Protein AF-0000000080778406 (afdb_homodimer)

Nearest PDB structures (foldseek):
  4pv6-assembly8_N  TM=8.138E-01  e=9.698E-09  Thermoplasma volcanium GSS1
  5jph-assembly2_A  TM=8.340E-01  e=1.322E-08  Staphylococcus aureus subsp. aureus COL
  8iym-assembly1_A  TM=7.574E-01  e=1.322E-08  Helicobacter pylori 26695
  7rb3-assembly1_A  TM=7.843E-01  e=8.484E-08  Homo sapiens
  8iyo-assembly3_C  TM=6.988E-01  e=7.044E-08  Helicobacter pylori 26695

Secondary structure (DSSP, 8-state):
--EEEEEE--HHHHHHHHHHHHHT-TTTS--H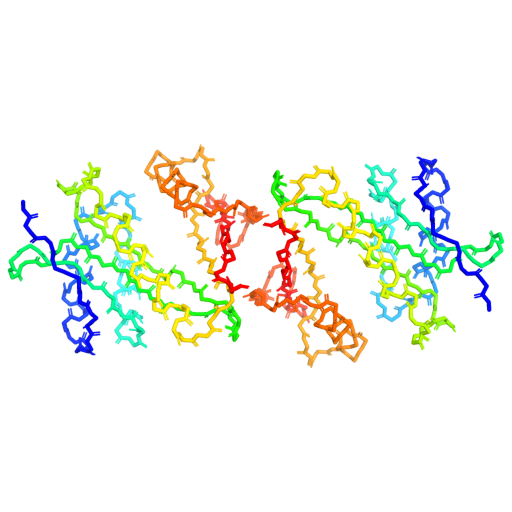HHHHHHHHHHTTS-EEEEEETTEEEEEEEEEEEETTEEEEEEEEE-GGGTTSSHHHHHHHHHHHHHHHTT-SEEEEEEEPTTS-HHHHHHHHHHHHTT-EEEEEEEEEEETTEEEEEEEEE---/--EEEEEE--HHHHHHHHHHHHHT-TTTS--HHHHHHHHHHHTTS-EEEEEETTEEEEEEEEEEEETTEEEEEEEEE-GGGTTSSHHHHHHHHHHHHHHHTT-SEEEEEEEPTTS-HHHHHHHHHHHHTT-EEEEEEEEEEETTEEEEEEEEE---

pLDDT: mean 97.48, std 3.91, range [61.44, 98.94]

Foldseek 3Di:
DDKDKDKDQALVVLLVLLVVFLVLPCVANVDVVVSVVLSNVQSPFTKMFMDDVPHTFKIWTWDADDLAEIETSDIGGRPVCPPVCVLLVRVVVVLVVCVVSPHFKYKYKFFDPPQDPVRVVVVVSVVVSVWDWDDWQCPPPHNSGTITMTMDGSHD/DDKDKDKDQALVVLLVLLVVFLVLPCVANVDPVVSVVLSNVQSPFTKMFMDDVPHTFKIWTWDADDLAEIETSDIGGRPVCPPVCVLLVRVVVVLVVCVVSPHFKYKYKFFDPPQDPVRVVVVVSVVVSVWDWDDWQCPPPHVSGTITMTMDGSHD

Organism: Finegoldia magna (strain ATCC 29328 / DSM 20472 / WAL 2508) (NCBI:txid334413)

Sequence (312 aa):
MEFIIKEIQNKKEKEKISREILNDLPEWFGMPESTEEYIVDSQNKPFIACFLEENPVGFVVLNNTSPDCADIFVMGIKKKFHRQGLGKKLNEAYENLARKLGYTYSQVKTVETGHYQEYDITNSFYQAMGYKKLEVFPDLWDQWNPCQIYIKFLGKMEFIIKEIQNKKEKEKISREILNDLPEWFGMPESTEEYIVDSQNKPFIACFLEENPVGFVVLNNTSPDCADIFVMGIKKKFHRQGLGKKLNEAYENLARKLGYTYSQVKTVETGHYQEYDITNSFYQAMGYKKLEVFPDLWDQWNPCQIYIKFLGK

Structure (mmCIF, N/CA/C/O backbone):
data_AF-0000000080778406-model_v1
#
loop_
_entity.id
_entity.type
_entity.pdbx_description
1 polymer 'Putative acetyltransferase'
#
loop_
_atom_site.group_PDB
_atom_site.id
_atom_site.type_symbol
_atom_site.label_atom_id
_atom_site.label_alt_id
_atom_site.label_comp_id
_atom_site.label_asym_id
_atom_site.label_entity_id
_atom_site.label_seq_id
_atom_site.pdbx_PDB_ins_code
_atom_site.Cartn_x
_atom_site.Cartn_y
_atom_site.Cartn_z
_atom_site.occupancy
_atom_site.B_iso_or_equiv
_atom_site.auth_seq_id
_atom_site.auth_comp_id
_atom_site.auth_asym_id
_atom_site.auth_atom_id
_atom_site.pdbx_PDB_model_num
ATOM 1 N N . MET A 1 1 ? -5.871 37.031 0.365 1 74.44 1 MET A N 1
ATOM 2 C CA . MET A 1 1 ? -4.871 36.656 1.366 1 74.44 1 MET A CA 1
ATOM 3 C C . MET A 1 1 ? -3.758 35.844 0.746 1 74.44 1 MET A C 1
ATOM 5 O O . MET A 1 1 ? -4.02 34.969 -0.083 1 74.44 1 MET A O 1
ATOM 9 N N . GLU A 1 2 ? -2.518 36.375 1.01 1 89 2 GLU A N 1
ATOM 10 C CA . GLU A 1 2 ? -1.439 35.688 0.296 1 89 2 GLU A CA 1
ATOM 11 C C . GLU A 1 2 ? -0.746 34.688 1.188 1 89 2 GLU A C 1
ATOM 13 O O . GLU A 1 2 ? -0.251 35 2.266 1 89 2 GLU A O 1
ATOM 18 N N . PHE A 1 3 ? -0.879 33.406 0.992 1 94.75 3 PHE A N 1
ATOM 19 C CA . PHE A 1 3 ? -0.201 32.312 1.705 1 94.75 3 PHE A CA 1
ATOM 20 C C . PHE A 1 3 ? 1.153 32.031 1.073 1 94.75 3 PHE A C 1
ATOM 22 O O . PHE A 1 3 ? 1.289 32.031 -0.152 1 94.75 3 PHE A O 1
ATOM 29 N N . ILE A 1 4 ? 2.158 31.875 1.932 1 96.5 4 ILE A N 1
ATOM 30 C CA . ILE A 1 4 ? 3.5 31.562 1.457 1 96.5 4 ILE A CA 1
ATOM 31 C C . ILE A 1 4 ? 3.881 30.141 1.887 1 96.5 4 ILE A C 1
ATOM 33 O O . ILE A 1 4 ? 3.756 29.797 3.061 1 96.5 4 ILE A O 1
ATOM 37 N N . ILE A 1 5 ? 4.355 29.328 0.989 1 97.81 5 ILE A N 1
ATOM 38 C CA . ILE A 1 5 ? 4.789 27.953 1.259 1 97.81 5 ILE A CA 1
ATOM 39 C C . ILE A 1 5 ? 6.312 27.891 1.259 1 97.81 5 ILE A C 1
ATOM 41 O O . ILE A 1 5 ? 6.961 28.359 0.32 1 97.81 5 ILE A O 1
ATOM 45 N N . LYS A 1 6 ? 6.852 27.344 2.336 1 97.31 6 LYS A N 1
ATOM 46 C CA . LYS A 1 6 ? 8.297 27.297 2.5 1 97.31 6 LYS A CA 1
ATOM 47 C C . LYS A 1 6 ? 8.734 25.953 3.088 1 97.31 6 LYS A C 1
ATOM 49 O O . LYS A 1 6 ? 8.055 25.406 3.953 1 97.31 6 LYS A O 1
ATOM 54 N N . GLU A 1 7 ? 9.898 25.484 2.611 1 98.62 7 GLU A N 1
ATOM 55 C CA . GLU A 1 7 ? 10.547 24.391 3.328 1 98.62 7 GLU A CA 1
ATOM 56 C C . GLU A 1 7 ? 11.297 24.906 4.559 1 98.62 7 GLU A C 1
ATOM 58 O O . GLU A 1 7 ? 12 25.906 4.488 1 98.62 7 GLU A O 1
ATOM 63 N N . ILE A 1 8 ? 11.133 24.281 5.648 1 98.88 8 ILE A N 1
ATOM 64 C CA . ILE A 1 8 ? 11.758 24.672 6.91 1 98.88 8 ILE A CA 1
ATOM 65 C C . ILE A 1 8 ? 12.93 23.75 7.207 1 98.88 8 ILE A C 1
ATOM 67 O O . ILE A 1 8 ? 12.797 22.516 7.156 1 98.88 8 ILE A O 1
ATOM 71 N N . GLN A 1 9 ? 14.07 24.344 7.555 1 98.62 9 GLN A N 1
ATOM 72 C CA . GLN A 1 9 ? 15.266 23.547 7.801 1 98.62 9 GLN A CA 1
ATOM 73 C C . GLN A 1 9 ? 15.586 23.484 9.289 1 98.62 9 GLN A C 1
ATOM 75 O O . GLN A 1 9 ? 16.047 22.453 9.789 1 98.62 9 GLN A O 1
ATOM 80 N N . ASN A 1 10 ? 15.258 24.562 10.008 1 98.62 10 ASN A N 1
ATOM 81 C CA . ASN A 1 10 ? 15.625 24.688 11.422 1 98.62 10 ASN A CA 1
ATOM 82 C C . ASN A 1 10 ? 14.758 23.797 12.305 1 98.62 10 ASN A C 1
ATOM 84 O O . ASN A 1 10 ? 13.539 23.938 12.32 1 98.62 10 ASN A O 1
ATOM 88 N N . LYS A 1 11 ? 15.398 22.906 13.102 1 98.75 11 LYS A N 1
ATOM 89 C CA . LYS A 1 11 ? 14.695 21.922 13.906 1 98.75 11 LYS A CA 1
ATOM 90 C C . LYS A 1 11 ? 13.797 22.578 14.945 1 98.75 11 LYS A C 1
ATOM 92 O O . LYS A 1 11 ? 12.68 22.125 15.188 1 98.75 11 LYS A O 1
ATOM 97 N N . LYS A 1 12 ? 14.281 23.578 15.547 1 98.75 12 LYS A N 1
ATOM 98 C CA . LYS A 1 12 ? 13.484 24.281 16.562 1 98.75 12 LYS A CA 1
ATOM 99 C C . LYS A 1 12 ? 12.266 24.938 15.938 1 98.75 12 LYS A C 1
ATOM 101 O O . LYS A 1 12 ? 11.195 24.984 16.547 1 98.75 12 LYS A O 1
ATOM 106 N N . GLU A 1 13 ? 12.43 25.484 14.766 1 98.81 13 GLU A N 1
ATOM 107 C CA . GLU A 1 13 ? 11.305 26.078 14.055 1 98.81 13 GLU A CA 1
ATOM 108 C C . GLU A 1 13 ? 10.266 25.016 13.68 1 98.81 13 GLU A C 1
ATOM 110 O O . GLU A 1 13 ? 9.062 25.25 13.82 1 98.81 13 GLU A O 1
ATOM 115 N N . LYS A 1 14 ? 10.719 23.844 13.203 1 98.94 14 LYS A N 1
ATOM 116 C CA . LYS A 1 14 ? 9.82 22.719 12.914 1 98.94 14 LYS A CA 1
ATOM 117 C C . LYS A 1 14 ? 9 22.344 14.148 1 98.94 14 LYS A C 1
ATOM 119 O O . LYS A 1 14 ? 7.789 22.141 14.055 1 98.94 14 LYS A O 1
ATOM 124 N N . GLU A 1 15 ? 9.727 22.281 15.266 1 98.94 15 GLU A N 1
ATOM 125 C CA . GLU A 1 15 ? 9.07 21.938 16.531 1 98.94 15 GLU A CA 1
ATOM 126 C C . GLU A 1 15 ? 7.988 22.953 16.891 1 98.94 15 GLU A C 1
ATOM 128 O O . GLU A 1 15 ? 6.863 22.578 17.219 1 98.94 15 GLU A O 1
ATOM 133 N N . LYS A 1 16 ? 8.328 24.188 16.828 1 98.81 16 LYS A N 1
ATOM 134 C CA . LYS A 1 16 ? 7.395 25.266 17.188 1 98.81 16 LYS A CA 1
ATOM 135 C C . LYS A 1 16 ? 6.168 25.25 16.281 1 98.81 16 LYS A C 1
ATOM 137 O O . LYS A 1 16 ? 5.035 25.344 16.766 1 98.81 16 LYS A O 1
ATOM 142 N N . ILE A 1 17 ? 6.352 25.109 14.992 1 98.88 17 ILE A N 1
ATOM 143 C CA . ILE A 1 17 ? 5.27 25.141 14.016 1 98.88 17 ILE A CA 1
ATOM 144 C C . ILE A 1 17 ? 4.348 23.953 14.227 1 98.88 17 ILE A C 1
ATOM 146 O O . ILE A 1 17 ? 3.129 24.109 14.336 1 98.88 17 ILE A O 1
ATOM 150 N N . SER A 1 18 ? 4.91 22.766 14.32 1 98.94 18 SER A N 1
ATOM 151 C CA . SER A 1 18 ? 4.098 21.562 14.477 1 98.94 18 SER A CA 1
ATOM 152 C C . SER A 1 18 ? 3.332 21.578 15.789 1 98.94 18 SER A C 1
ATOM 154 O O . SER A 1 18 ? 2.148 21.234 15.836 1 98.94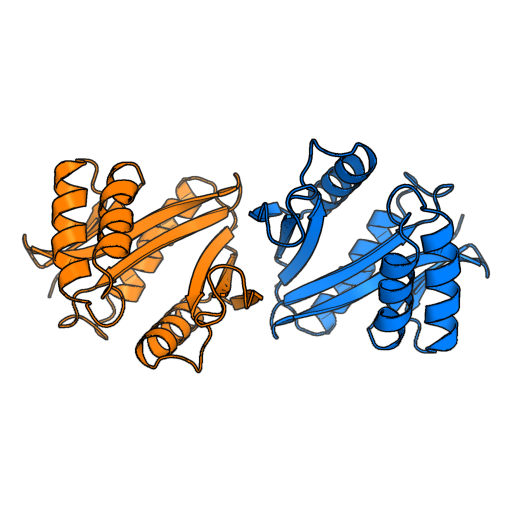 18 SER A O 1
ATOM 156 N N . ARG A 1 19 ? 4.012 22.047 16.906 1 98.81 19 ARG A N 1
ATOM 157 C CA . ARG A 1 19 ? 3.346 22.125 18.203 1 98.81 19 ARG A CA 1
ATOM 158 C C . ARG A 1 19 ? 2.16 23.078 18.156 1 98.81 19 ARG A C 1
ATOM 160 O O . ARG A 1 19 ? 1.065 22.75 18.609 1 98.81 19 ARG A O 1
ATOM 167 N N . GLU A 1 20 ? 2.393 24.203 17.594 1 98.75 20 GLU A N 1
ATOM 168 C CA . GLU A 1 20 ? 1.349 25.219 17.516 1 98.75 20 GLU A CA 1
ATOM 169 C C . GLU A 1 20 ? 0.149 24.719 16.719 1 98.75 20 GLU A C 1
ATOM 171 O O . GLU A 1 20 ? -0.996 24.859 17.141 1 98.75 20 GLU A O 1
ATOM 176 N N . ILE A 1 21 ? 0.353 24.094 15.594 1 98.81 21 ILE A N 1
ATOM 177 C CA . ILE A 1 21 ? -0.71 23.719 14.664 1 98.81 21 ILE A CA 1
ATOM 178 C C . ILE A 1 21 ? -1.415 22.453 15.164 1 98.81 21 ILE A C 1
ATOM 180 O O . ILE A 1 21 ? -2.646 22.391 15.164 1 98.81 21 ILE A O 1
ATOM 184 N N . LEU A 1 22 ? -0.646 21.422 15.641 1 98.75 22 LEU A N 1
ATOM 185 C CA . LEU A 1 22 ? -1.274 20.188 16.094 1 98.75 22 LEU A CA 1
ATOM 186 C C . LEU A 1 22 ? -2.098 20.422 17.344 1 98.75 22 LEU A C 1
ATOM 188 O O . LEU A 1 22 ? -3.133 19.781 17.547 1 98.75 22 LEU A O 1
ATOM 192 N N . ASN A 1 23 ? -1.704 21.422 18.188 1 97.94 23 ASN A N 1
ATOM 193 C CA . ASN A 1 23 ? -2.48 21.75 19.375 1 97.94 23 ASN A CA 1
ATOM 194 C C . ASN A 1 23 ? -3.797 22.438 19.016 1 97.94 23 ASN A C 1
ATOM 196 O O . ASN A 1 23 ? -4.727 22.469 19.828 1 97.94 23 ASN A O 1
ATOM 200 N N . ASP A 1 24 ? -3.891 22.969 17.844 1 98.25 24 ASP A N 1
ATOM 201 C CA . ASP A 1 24 ? -5.109 23.594 17.344 1 98.25 24 ASP A CA 1
ATOM 202 C C . ASP A 1 24 ? -6.07 22.562 16.766 1 98.25 24 ASP A C 1
ATOM 204 O O . ASP A 1 24 ? -7.191 22.891 16.375 1 98.25 24 ASP A O 1
ATOM 208 N N . LEU A 1 25 ? -5.68 21.281 16.75 1 98.31 25 LEU A N 1
ATOM 209 C CA . LEU A 1 25 ? -6.445 20.203 16.125 1 98.31 25 LEU A CA 1
ATOM 210 C C . LEU A 1 25 ? -6.676 19.062 17.109 1 98.31 25 LEU A C 1
ATOM 212 O O . LEU A 1 25 ? -6.391 17.906 16.797 1 98.31 25 LEU A O 1
ATOM 216 N N . PRO A 1 26 ? -7.328 19.344 18.25 1 97.44 26 PRO A N 1
ATOM 217 C CA . PRO A 1 26 ? -7.473 18.312 19.266 1 97.44 26 PRO A CA 1
ATOM 218 C C . PRO A 1 26 ? -8.367 17.156 18.828 1 97.44 26 PRO A C 1
ATOM 220 O O . PRO A 1 26 ? -8.242 16.031 19.328 1 97.44 26 PRO A O 1
ATOM 223 N N . GLU A 1 27 ? -9.227 17.328 17.859 1 96.81 27 GLU A N 1
ATOM 224 C CA . GLU A 1 27 ? -10.109 16.266 17.359 1 96.81 27 GLU A CA 1
ATOM 225 C C . GLU A 1 27 ? -9.312 15.188 16.625 1 96.81 27 GLU A C 1
ATOM 227 O O . GLU A 1 27 ? -9.734 14.031 16.578 1 96.81 27 GLU A O 1
ATOM 232 N N . TRP A 1 28 ? -8.148 15.508 16.062 1 96.88 28 TRP A N 1
ATOM 233 C CA . TRP A 1 28 ? -7.27 14.586 15.352 1 96.88 28 TRP A CA 1
ATOM 234 C C . TRP A 1 28 ? -6.098 14.164 16.234 1 96.88 28 TRP A C 1
ATOM 236 O O . TRP A 1 28 ? -5.695 13 16.219 1 96.88 28 TRP A O 1
ATOM 246 N N . PHE A 1 29 ? -5.691 15.188 16.922 1 96.12 29 PHE A N 1
ATOM 247 C CA . PHE A 1 29 ? -4.477 15.023 17.703 1 96.12 29 PHE A CA 1
ATOM 248 C C . PHE A 1 29 ? -4.746 15.297 19.188 1 96.12 29 PHE A C 1
ATOM 250 O O . PHE A 1 29 ? -4.102 16.141 19.797 1 96.12 29 PHE A O 1
ATOM 257 N N . GLY A 1 30 ? -5.582 14.5 19.781 1 93.31 30 GLY A N 1
ATOM 258 C CA . GLY A 1 30 ? -6.055 14.742 21.141 1 93.31 30 GLY A CA 1
ATOM 259 C C . GLY A 1 30 ? -5.262 13.977 22.188 1 93.31 30 GLY A C 1
ATOM 260 O O . GLY A 1 30 ? -5.477 14.164 23.391 1 93.31 30 GLY A O 1
ATOM 261 N N . MET A 1 31 ? -4.379 13.086 21.766 1 94.19 31 MET A N 1
ATOM 262 C CA . MET A 1 31 ? -3.551 12.32 22.703 1 94.19 31 MET A CA 1
ATOM 263 C C . MET A 1 31 ? -2.164 12.945 22.828 1 94.19 31 MET A C 1
ATOM 265 O O . MET A 1 31 ? -1.341 12.836 21.922 1 94.19 31 MET A O 1
ATOM 269 N N . PRO A 1 32 ? -1.878 13.469 23.938 1 96 32 PRO A N 1
ATOM 270 C CA . PRO A 1 32 ? -0.659 14.258 24.109 1 96 32 PRO A CA 1
ATOM 271 C C . PRO A 1 32 ? 0.608 13.477 23.781 1 96 32 PRO A C 1
ATOM 273 O O . PRO A 1 32 ? 1.5 13.992 23.094 1 96 32 PRO A O 1
ATOM 276 N N . GLU A 1 33 ? 0.706 12.25 24.234 1 96.81 33 GLU A N 1
ATOM 277 C CA . GLU A 1 33 ? 1.907 11.461 23.984 1 96.81 33 GLU A CA 1
ATOM 278 C C . GLU A 1 33 ? 2.102 11.203 22.484 1 96.81 33 GLU A C 1
ATOM 280 O O . GLU A 1 33 ? 3.215 11.32 21.969 1 96.81 33 GLU A O 1
ATOM 285 N N . SER A 1 34 ? 1.064 10.844 21.781 1 96.12 34 SER A N 1
ATOM 286 C CA . SER A 1 34 ? 1.123 10.609 20.344 1 96.12 34 SER A CA 1
ATOM 287 C C . SER A 1 34 ? 1.456 11.898 19.578 1 96.12 34 SER A C 1
ATOM 289 O O . SER A 1 34 ? 2.262 11.883 18.656 1 96.12 34 SER A O 1
ATOM 291 N N . THR A 1 35 ? 0.83 12.992 20.047 1 98.19 35 THR A N 1
ATOM 292 C CA . THR A 1 35 ? 1.088 14.289 19.422 1 98.19 35 THR A CA 1
ATOM 293 C C . THR A 1 35 ? 2.559 14.672 19.562 1 98.19 35 THR A C 1
ATOM 295 O O . THR A 1 35 ? 3.182 15.125 18.594 1 98.19 35 THR A O 1
ATOM 298 N N . GLU A 1 36 ? 3.08 14.438 20.75 1 98.62 36 GLU A N 1
ATOM 299 C CA . GLU A 1 36 ? 4.48 14.766 21.016 1 98.62 36 GLU A CA 1
ATOM 300 C C . GLU A 1 36 ? 5.41 13.945 20.125 1 98.62 36 GLU A C 1
ATOM 302 O O . GLU A 1 36 ? 6.445 14.438 19.672 1 98.62 36 GLU A O 1
ATOM 307 N N . GLU A 1 37 ? 5.062 12.734 19.844 1 98.31 37 GLU A N 1
ATOM 308 C CA . GLU A 1 37 ? 5.859 11.883 18.969 1 98.31 37 GLU A CA 1
ATOM 309 C C . GLU A 1 37 ? 5.926 12.469 17.562 1 98.31 37 GLU A C 1
ATOM 311 O O . GLU A 1 37 ? 6.992 12.5 16.938 1 98.31 37 GLU A O 1
ATOM 316 N N . TYR A 1 38 ? 4.789 12.938 17.047 1 98.75 38 TYR A N 1
ATOM 317 C CA . TYR A 1 38 ? 4.77 13.586 15.734 1 98.75 38 TYR A CA 1
ATOM 318 C C . TYR A 1 38 ? 5.676 14.812 15.719 1 98.75 38 TYR A C 1
ATOM 320 O O . TYR A 1 38 ? 6.41 15.039 14.758 1 98.75 38 TYR A O 1
ATOM 328 N N . ILE A 1 39 ? 5.578 15.57 16.75 1 98.88 39 ILE A N 1
ATOM 329 C CA . ILE A 1 39 ? 6.32 16.828 16.844 1 98.88 39 ILE A CA 1
ATOM 330 C C . ILE A 1 39 ? 7.82 16.531 16.859 1 98.88 39 ILE A C 1
ATOM 332 O O . ILE A 1 39 ? 8.586 17.125 16.094 1 98.88 39 ILE A O 1
ATOM 336 N N . VAL A 1 40 ? 8.242 15.617 17.672 1 98.75 40 VAL A N 1
ATOM 337 C CA . VAL A 1 40 ? 9.656 15.305 17.844 1 98.75 40 VAL A CA 1
ATOM 338 C C . VAL A 1 40 ? 10.203 14.648 16.578 1 98.75 40 VAL A C 1
ATOM 340 O O . VAL A 1 40 ? 11.242 15.062 16.062 1 98.75 40 VAL A O 1
ATOM 343 N N . ASP A 1 41 ? 9.531 13.695 16.016 1 98.75 41 ASP A N 1
ATOM 344 C CA . ASP A 1 41 ? 10.008 12.945 14.867 1 98.75 41 ASP A CA 1
ATOM 345 C C . ASP A 1 41 ? 10.047 13.82 13.617 1 98.75 41 ASP A C 1
ATOM 347 O O . ASP A 1 41 ? 10.867 13.594 12.727 1 98.75 41 ASP A O 1
ATOM 351 N N . SER A 1 42 ? 9.203 14.836 13.547 1 98.81 42 SER A N 1
ATOM 352 C CA . SER A 1 42 ? 9.133 15.727 12.391 1 98.81 42 SER A CA 1
ATOM 353 C C . SER A 1 42 ? 10.406 16.562 12.266 1 98.81 42 SER A C 1
ATOM 355 O O . SER A 1 42 ? 10.719 17.062 11.18 1 98.81 42 SER A O 1
ATOM 357 N N . GLN A 1 43 ? 11.102 16.719 13.352 1 98.81 43 GLN A N 1
ATOM 358 C CA . GLN A 1 43 ? 12.234 17.625 13.398 1 98.81 43 GLN A CA 1
ATOM 359 C C . GLN A 1 43 ? 13.359 17.141 12.484 1 98.81 43 GLN A C 1
ATOM 361 O O . GLN A 1 43 ? 14.18 17.953 12.031 1 98.81 43 GLN A O 1
ATOM 366 N N . ASN A 1 44 ? 13.43 15.867 12.148 1 98.56 44 ASN A N 1
ATOM 367 C CA . ASN A 1 44 ? 14.516 15.297 11.359 1 98.56 44 ASN A CA 1
ATOM 368 C C . ASN A 1 44 ? 14.047 14.891 9.969 1 98.56 44 ASN A C 1
ATOM 370 O O . ASN A 1 44 ? 14.68 14.062 9.312 1 98.56 44 ASN A O 1
ATOM 374 N N . LYS A 1 45 ? 12.969 15.406 9.523 1 98.88 45 LYS A N 1
ATOM 375 C CA . LYS A 1 45 ? 12.375 15.055 8.234 1 98.88 45 LYS A CA 1
ATOM 376 C C . LYS A 1 45 ? 12.164 16.297 7.367 1 98.88 45 LYS A C 1
ATOM 378 O O . LYS A 1 45 ? 12.078 17.406 7.887 1 98.88 45 LYS A O 1
ATOM 383 N N . PRO A 1 46 ? 12.094 16.125 6.004 1 98.94 46 PRO A N 1
ATOM 384 C CA . PRO A 1 46 ? 11.688 17.266 5.176 1 98.94 46 PRO A CA 1
ATOM 385 C C . PRO A 1 46 ? 10.336 17.844 5.598 1 98.94 46 PRO A C 1
ATOM 387 O O . PRO A 1 46 ? 9.383 17.094 5.84 1 98.94 46 PRO A O 1
ATOM 390 N N . PHE A 1 47 ? 10.281 19.156 5.70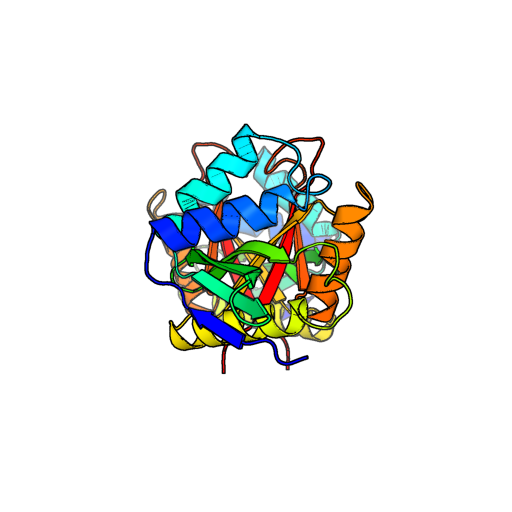3 1 98.94 47 PHE A N 1
ATOM 391 C CA . PHE A 1 47 ? 9.195 19.875 6.367 1 98.94 47 PHE A CA 1
ATOM 392 C C . PHE A 1 47 ? 8.789 21.109 5.562 1 98.94 47 PHE A C 1
ATOM 394 O O . PHE A 1 47 ? 9.609 22 5.32 1 98.94 47 PHE A O 1
ATOM 401 N N . ILE A 1 48 ? 7.516 21.125 5.152 1 98.94 48 ILE A N 1
ATOM 402 C CA . ILE A 1 48 ? 6.969 22.266 4.418 1 98.94 48 ILE A CA 1
ATOM 403 C C . ILE A 1 48 ? 5.902 22.953 5.258 1 98.94 48 ILE A C 1
ATOM 405 O O . ILE A 1 48 ? 5.035 22.297 5.844 1 98.94 48 ILE A O 1
ATOM 409 N N . ALA A 1 49 ? 5.98 24.281 5.332 1 98.88 49 ALA A N 1
ATOM 410 C CA . ALA A 1 49 ? 5 25.047 6.086 1 98.88 49 ALA A CA 1
ATOM 411 C C . ALA A 1 49 ? 4.371 26.141 5.219 1 98.88 49 ALA A C 1
ATOM 413 O O . ALA A 1 49 ? 4.961 26.562 4.223 1 98.88 49 ALA A O 1
ATOM 414 N N . CYS A 1 50 ? 3.189 26.422 5.578 1 98.5 50 CYS A N 1
ATOM 415 C CA . CYS A 1 50 ? 2.459 27.547 4.984 1 98.5 50 CYS A CA 1
ATOM 416 C C . CYS A 1 50 ? 2.287 28.672 5.988 1 98.5 50 CYS A C 1
ATOM 418 O O . CYS A 1 50 ? 1.95 28.438 7.148 1 98.5 50 CYS A O 1
ATOM 420 N N . PHE A 1 51 ? 2.492 29.969 5.477 1 98.19 51 PHE A N 1
ATOM 421 C CA . PHE A 1 51 ? 2.43 31.141 6.352 1 98.19 51 PHE A CA 1
ATOM 422 C C . PHE A 1 51 ? 1.436 32.156 5.82 1 98.19 51 PHE A C 1
ATOM 424 O O . PHE A 1 51 ? 1.316 32.344 4.605 1 98.19 51 PHE A O 1
ATOM 431 N N . LEU A 1 52 ? 0.662 32.719 6.672 1 96.81 52 LEU A N 1
ATOM 432 C CA . LEU A 1 52 ? -0.005 34 6.465 1 96.81 52 LEU A CA 1
ATOM 433 C C . LEU A 1 52 ? 0.756 35.125 7.156 1 96.81 52 LEU A C 1
ATOM 435 O O . LEU A 1 52 ? 0.746 35.219 8.383 1 96.81 52 LEU A O 1
ATOM 439 N N . GLU A 1 53 ? 1.464 35.844 6.324 1 93.94 53 GLU A N 1
ATOM 440 C CA . GLU A 1 53 ? 2.443 36.781 6.863 1 93.94 53 GLU A CA 1
ATOM 441 C C . GLU A 1 53 ? 3.521 36.062 7.66 1 93.94 53 GLU A C 1
ATOM 443 O O . GLU A 1 53 ? 4.168 35.156 7.148 1 93.94 53 GLU A O 1
ATOM 448 N N . GLU A 1 54 ? 3.676 36.281 8.945 1 94.12 54 GLU A N 1
ATOM 449 C CA . GLU A 1 54 ? 4.734 35.656 9.727 1 94.12 54 GLU A CA 1
ATOM 450 C C . GLU A 1 54 ? 4.188 34.5 10.57 1 94.12 54 GLU A C 1
ATOM 452 O O . GLU A 1 54 ? 4.941 33.812 11.273 1 94.12 54 GLU A O 1
ATOM 457 N N . ASN A 1 55 ? 2.902 34.188 10.367 1 97.06 55 ASN A N 1
ATOM 458 C CA . ASN A 1 55 ? 2.26 33.188 11.203 1 97.06 55 ASN A CA 1
ATOM 459 C C . ASN A 1 55 ? 2.088 31.859 10.461 1 97.06 55 ASN A C 1
ATOM 461 O O . ASN A 1 55 ? 1.503 31.828 9.375 1 97.06 55 ASN A O 1
ATOM 465 N N . PRO A 1 56 ? 2.641 30.828 11.039 1 98.5 56 PRO A N 1
ATOM 466 C CA . PRO A 1 56 ? 2.375 29.531 10.406 1 98.5 56 PRO A CA 1
ATOM 467 C C . PRO A 1 56 ? 0.914 29.109 10.531 1 98.5 56 PRO A C 1
ATOM 469 O O . PRO A 1 56 ? 0.313 29.234 11.602 1 98.5 56 PRO A O 1
ATOM 472 N N . VAL A 1 57 ? 0.317 28.562 9.422 1 98.5 57 VAL A N 1
ATOM 473 C CA . VAL A 1 57 ? -1.103 28.234 9.445 1 98.5 57 VAL A CA 1
ATOM 474 C C . VAL A 1 57 ? -1.296 26.766 9.047 1 98.5 57 VAL A C 1
ATOM 476 O O . VAL A 1 57 ? -2.377 26.203 9.234 1 98.5 57 VAL A O 1
ATOM 479 N N . GLY A 1 58 ? -0.284 26.078 8.508 1 98.81 58 GLY A N 1
ATOM 480 C CA . GLY A 1 58 ? -0.31 24.688 8.109 1 98.81 58 GLY A CA 1
ATOM 481 C C . GLY A 1 58 ? 1.069 24.109 7.832 1 98.81 58 GLY A C 1
ATOM 482 O O . GLY A 1 58 ? 2.039 24.859 7.699 1 98.81 58 GLY A O 1
ATOM 483 N N . PHE A 1 59 ? 1.17 22.797 7.832 1 98.94 59 PHE A N 1
ATOM 484 C CA . PHE A 1 59 ? 2.436 22.156 7.5 1 98.94 59 PHE A CA 1
ATOM 485 C C . PHE A 1 59 ? 2.207 20.719 7.047 1 98.94 59 PHE A C 1
ATOM 487 O O . PHE A 1 59 ? 1.12 20.156 7.234 1 98.94 59 PHE A O 1
ATOM 494 N N . VAL A 1 60 ? 3.129 20.156 6.387 1 98.94 60 VAL A N 1
ATOM 495 C CA . VAL A 1 60 ? 3.172 18.75 6.02 1 98.94 60 VAL A CA 1
ATOM 496 C C . VAL A 1 60 ? 4.605 18.234 6.105 1 98.94 60 VAL A C 1
ATOM 498 O O . VAL A 1 60 ? 5.551 18.953 5.77 1 98.94 60 VAL A O 1
ATOM 501 N N . VAL A 1 61 ? 4.73 17.031 6.57 1 98.94 61 VAL A N 1
ATOM 502 C CA . VAL A 1 61 ? 6.039 16.422 6.77 1 98.94 61 VAL A CA 1
ATOM 503 C C . VAL A 1 61 ? 6.176 15.188 5.887 1 98.94 61 VAL A C 1
ATOM 505 O O . VAL A 1 61 ? 5.285 14.336 5.859 1 98.94 61 VAL A O 1
ATOM 508 N N . LEU A 1 62 ? 7.258 15.125 5.121 1 98.94 62 LEU A N 1
ATOM 509 C CA . LEU A 1 62 ? 7.543 14.008 4.227 1 98.94 62 LEU A CA 1
ATOM 510 C C . LEU A 1 62 ? 8.398 12.961 4.926 1 98.94 62 LEU A C 1
ATOM 512 O O . LEU A 1 62 ? 9.438 13.289 5.512 1 98.94 62 LEU A O 1
ATOM 516 N N . ASN A 1 63 ? 7.961 11.781 5.012 1 98.88 63 ASN A N 1
ATOM 517 C CA . ASN A 1 63 ? 8.719 10.578 5.367 1 98.88 63 ASN A CA 1
ATOM 518 C C . ASN A 1 63 ? 8.891 9.648 4.172 1 98.88 63 ASN A C 1
ATOM 520 O O . ASN A 1 63 ? 8.695 10.062 3.025 1 98.88 63 ASN A O 1
ATOM 524 N N . ASN A 1 64 ? 9.461 8.555 4.281 1 98.75 64 ASN A N 1
ATOM 525 C CA . ASN A 1 64 ? 9.469 7.512 3.262 1 98.75 64 ASN A CA 1
ATOM 526 C C . ASN A 1 64 ? 9.375 6.121 3.885 1 98.75 64 ASN A C 1
ATOM 528 O O . ASN A 1 64 ? 9.867 5.902 4.992 1 98.75 64 ASN A O 1
ATOM 532 N N . THR A 1 65 ? 8.781 5.203 3.188 1 98.81 65 THR A N 1
ATOM 533 C CA . THR A 1 65 ? 8.625 3.842 3.686 1 98.81 65 THR A CA 1
ATOM 534 C C . THR A 1 65 ? 9.453 2.867 2.855 1 98.81 65 THR A C 1
ATOM 536 O O . THR A 1 65 ? 9.578 1.693 3.211 1 98.81 65 THR A O 1
ATOM 539 N N . SER A 1 66 ? 9.953 3.285 1.812 1 98.69 66 SER A N 1
ATOM 540 C CA . SER A 1 66 ? 10.898 2.574 0.95 1 98.69 66 SER A CA 1
ATOM 541 C C . SER A 1 66 ? 11.656 3.543 0.051 1 98.69 66 SER A C 1
ATOM 543 O O . SER A 1 66 ? 11.352 4.734 0.015 1 98.69 66 SER A O 1
ATOM 545 N N . PRO A 1 67 ? 12.641 3.062 -0.663 1 98.12 67 PRO A N 1
ATOM 546 C CA . PRO A 1 67 ? 13.328 3.953 -1.605 1 98.12 67 PRO A CA 1
ATOM 547 C C . PRO A 1 67 ? 12.391 4.504 -2.68 1 98.12 67 PRO A C 1
ATOM 549 O O . PRO A 1 67 ? 12.664 5.555 -3.264 1 98.12 67 PRO A O 1
ATOM 552 N N . ASP A 1 68 ? 11.219 3.904 -2.848 1 98.38 68 ASP A N 1
ATOM 553 C CA . ASP A 1 68 ? 10.344 4.281 -3.949 1 98.38 68 ASP A CA 1
ATOM 554 C C . ASP A 1 68 ? 9.102 5.008 -3.438 1 98.38 68 ASP A C 1
ATOM 556 O O . ASP A 1 68 ? 8.344 5.578 -4.223 1 98.38 68 ASP A O 1
ATOM 560 N N . CYS A 1 69 ? 8.961 5 -2.088 1 98.88 69 CYS A N 1
ATOM 561 C CA . CYS A 1 69 ? 7.656 5.457 -1.626 1 98.88 69 CYS A CA 1
ATOM 562 C C . CYS A 1 69 ? 7.801 6.504 -0.53 1 98.88 69 CYS A C 1
ATOM 564 O O . CYS A 1 69 ? 8.25 6.195 0.576 1 98.88 69 CYS A O 1
ATOM 566 N N . ALA A 1 70 ? 7.422 7.758 -0.918 1 98.88 70 ALA A N 1
ATOM 567 C CA . ALA A 1 70 ? 7.258 8.797 0.097 1 98.88 70 ALA A CA 1
ATOM 568 C C . ALA A 1 70 ? 5.996 8.562 0.919 1 98.88 70 ALA A C 1
ATOM 570 O O . ALA A 1 70 ? 5.102 7.82 0.499 1 98.88 70 ALA A O 1
ATOM 571 N N . ASP A 1 71 ? 5.93 9.117 2.066 1 98.88 71 ASP A N 1
ATOM 572 C CA . ASP A 1 71 ? 4.812 8.977 2.998 1 98.88 71 ASP A CA 1
ATOM 573 C C . ASP A 1 71 ? 4.512 10.305 3.693 1 98.88 71 ASP A C 1
ATOM 575 O O . ASP A 1 71 ? 5.43 11 4.141 1 98.88 71 ASP A O 1
ATOM 579 N N . ILE A 1 72 ? 3.27 10.68 3.658 1 98.94 72 ILE A N 1
ATOM 580 C CA . ILE A 1 72 ? 2.871 11.82 4.48 1 98.94 72 ILE A CA 1
ATOM 581 C C . ILE A 1 72 ? 2.916 11.43 5.957 1 98.94 72 ILE A C 1
ATOM 583 O O . ILE A 1 72 ? 2.023 10.734 6.449 1 98.94 72 ILE A O 1
ATOM 587 N N . PHE A 1 73 ? 3.918 11.938 6.625 1 98.88 73 PHE A N 1
ATOM 588 C CA . PHE A 1 73 ? 4.117 11.586 8.023 1 98.88 73 PHE A CA 1
ATOM 589 C C . PHE A 1 73 ? 3.041 12.219 8.906 1 98.88 73 PHE A C 1
ATOM 591 O O . PHE A 1 73 ? 2.434 11.539 9.734 1 98.88 73 PHE A O 1
ATOM 598 N N . VAL A 1 74 ? 2.834 13.461 8.703 1 98.88 74 VAL A N 1
ATOM 599 C CA . VAL A 1 74 ? 1.794 14.227 9.383 1 98.88 74 VAL A CA 1
ATOM 600 C C . VAL A 1 74 ? 1.541 15.539 8.641 1 98.88 74 VAL A C 1
ATOM 602 O O . VAL A 1 74 ? 2.459 16.109 8.047 1 98.88 74 VAL A O 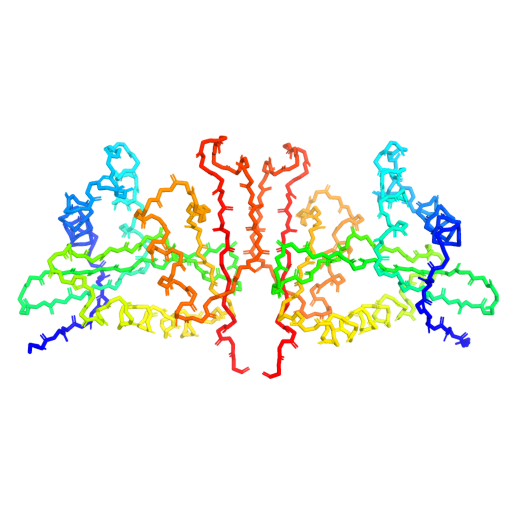1
ATOM 605 N N . MET A 1 75 ? 0.318 15.961 8.641 1 98.88 75 MET A N 1
ATOM 606 C CA . MET A 1 75 ? -0.123 17.219 8.047 1 98.88 75 MET A CA 1
ATOM 607 C C . MET A 1 75 ? -1.201 17.875 8.906 1 98.88 75 MET A C 1
ATOM 609 O O . MET A 1 75 ? -2.051 17.188 9.477 1 98.88 75 MET A O 1
ATOM 613 N N . GLY A 1 76 ? -1.107 19.156 9.008 1 98.75 76 GLY A N 1
ATOM 614 C CA . GLY A 1 76 ? -2.131 19.922 9.711 1 98.75 76 GLY A CA 1
ATOM 615 C C . GLY A 1 76 ? -2.307 21.328 9.188 1 98.75 76 GLY A C 1
ATOM 616 O O . GLY A 1 76 ? -1.335 21.969 8.773 1 98.75 76 GLY A O 1
ATOM 617 N N . ILE A 1 77 ? -3.475 21.781 9.18 1 98.62 77 ILE A N 1
ATOM 618 C CA . ILE A 1 77 ? -3.877 23.156 8.93 1 98.62 77 ILE A CA 1
ATOM 619 C C . ILE A 1 77 ? -4.723 23.672 10.094 1 98.62 77 ILE A C 1
ATOM 621 O O . ILE A 1 77 ? -5.645 22.984 10.547 1 98.62 77 ILE A O 1
ATOM 625 N N . LYS A 1 78 ? -4.422 24.812 10.586 1 98.44 78 LYS A N 1
ATOM 626 C CA . LYS A 1 78 ? -5.254 25.375 11.641 1 98.44 78 LYS A CA 1
ATOM 627 C C . LYS A 1 78 ? -6.727 25.375 11.25 1 98.44 78 LYS A C 1
ATOM 629 O O . LYS A 1 78 ? -7.07 25.672 10.102 1 98.44 78 LYS A O 1
ATOM 634 N N . LYS A 1 79 ? -7.492 25.094 12.227 1 97.31 79 LYS A N 1
ATOM 635 C CA . LYS A 1 79 ? -8.914 24.859 12 1 97.31 79 LYS A CA 1
ATOM 636 C C . LYS A 1 79 ? -9.57 26.047 11.305 1 97.31 79 LYS A C 1
ATOM 638 O O . LYS A 1 79 ? -10.344 25.875 10.359 1 97.31 79 LYS A O 1
ATOM 643 N N . LYS A 1 80 ? -9.219 27.234 11.641 1 96.62 80 LY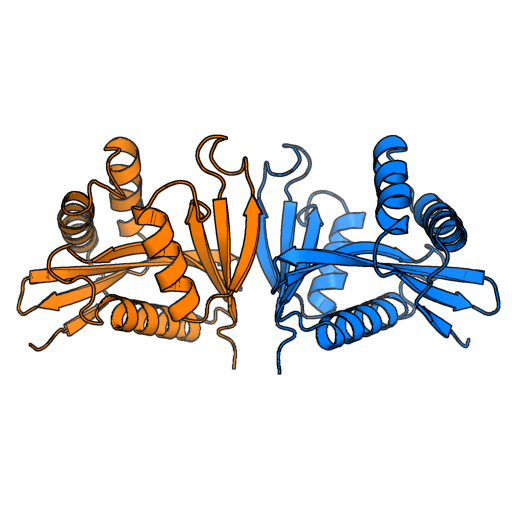S A N 1
ATOM 644 C CA . LYS A 1 80 ? -9.828 28.453 11.109 1 96.62 80 LYS A CA 1
ATOM 645 C C . LYS A 1 80 ? -9.547 28.609 9.617 1 96.62 80 LYS A C 1
ATOM 647 O O . LYS A 1 80 ? -10.234 29.359 8.93 1 96.62 80 LYS A O 1
ATOM 652 N N . PHE A 1 81 ? -8.648 27.875 9.086 1 97.12 81 PHE A N 1
ATOM 653 C CA . PHE A 1 81 ? -8.242 28.047 7.695 1 97.12 81 PHE A CA 1
ATOM 654 C C . PHE A 1 81 ? -8.656 26.828 6.863 1 97.12 81 PHE A C 1
ATOM 656 O O . PHE A 1 81 ? -8.203 26.672 5.727 1 97.12 81 PHE A O 1
ATOM 663 N N . HIS A 1 82 ? -9.445 25.938 7.445 1 96 82 HIS A N 1
ATOM 664 C CA . HIS A 1 82 ? -9.953 24.781 6.703 1 96 82 HIS A CA 1
ATOM 665 C C . HIS A 1 82 ? -10.898 25.219 5.59 1 96 82 HIS A C 1
ATOM 667 O O . HIS A 1 82 ? -11.547 26.266 5.695 1 96 82 HIS A O 1
ATOM 673 N N . ARG A 1 83 ? -10.914 24.5 4.594 1 94.56 83 ARG A N 1
ATOM 674 C CA . ARG A 1 83 ? -11.836 24.656 3.471 1 94.56 83 ARG A CA 1
ATOM 675 C C . ARG A 1 83 ? -11.539 25.953 2.709 1 94.56 83 ARG A C 1
ATOM 677 O O . ARG A 1 83 ? -12.461 26.609 2.223 1 94.56 83 ARG A O 1
ATOM 684 N N . GLN A 1 84 ? -10.258 26.297 2.711 1 94.75 84 GLN A N 1
ATOM 685 C CA . GLN A 1 84 ? -9.836 27.5 1.988 1 94.75 84 GLN A CA 1
ATOM 686 C C . GLN A 1 84 ? -8.781 27.156 0.94 1 94.75 84 GLN A C 1
ATOM 688 O O . GLN A 1 84 ? -8.094 28.047 0.434 1 94.75 84 GLN A O 1
ATOM 693 N N . GLY A 1 85 ? -8.602 25.891 0.69 1 95.62 85 GLY A N 1
ATOM 694 C CA . GLY A 1 85 ? -7.715 25.453 -0.378 1 95.62 85 GLY A CA 1
ATOM 695 C C . GLY A 1 85 ? -6.277 25.266 0.073 1 95.62 85 GLY A C 1
ATOM 696 O O . GLY A 1 85 ? -5.414 24.891 -0.724 1 95.62 85 GLY A O 1
ATOM 697 N N . LEU A 1 86 ? -5.988 25.5 1.332 1 97 86 LEU A N 1
ATOM 698 C CA . LEU A 1 86 ? -4.621 25.438 1.828 1 97 86 LEU A CA 1
ATOM 699 C C . LEU A 1 86 ? -4.121 23.984 1.858 1 97 86 LEU A C 1
ATOM 701 O O . LEU A 1 86 ? -2.941 23.734 1.618 1 97 86 LEU A O 1
ATOM 705 N N . GLY A 1 87 ? -4.996 23.062 2.201 1 97.81 87 GLY A N 1
ATOM 706 C CA . GLY A 1 87 ? -4.637 21.656 2.168 1 97.81 87 GLY A CA 1
ATOM 707 C C . GLY A 1 87 ? -4.145 21.203 0.807 1 97.81 87 GLY A C 1
ATOM 708 O O . GLY A 1 87 ? -3.129 20.516 0.71 1 97.81 87 GLY A O 1
ATOM 709 N N . LYS A 1 88 ? -4.867 21.625 -0.165 1 98.06 88 LYS A N 1
ATOM 710 C CA . LYS A 1 88 ? -4.492 21.281 -1.535 1 98.06 88 LYS A CA 1
ATOM 711 C C . LYS A 1 88 ? -3.119 21.859 -1.883 1 98.06 88 LYS A C 1
ATOM 713 O O . LYS A 1 88 ? -2.271 21.156 -2.439 1 98.06 88 LYS A O 1
ATOM 718 N N . LYS A 1 89 ? -2.893 23.078 -1.547 1 97.5 89 LYS A N 1
ATOM 719 C CA . LYS A 1 89 ? -1.624 23.75 -1.838 1 97.5 89 LYS A CA 1
ATOM 720 C C . LYS A 1 89 ? -0.465 23.047 -1.139 1 97.5 89 LYS A C 1
ATOM 722 O O . LYS A 1 89 ? 0.59 22.828 -1.738 1 97.5 89 LYS A O 1
ATOM 727 N N . LEU A 1 90 ? -0.653 22.656 0.107 1 98.38 90 LEU A N 1
ATOM 728 C CA . LEU A 1 90 ? 0.379 21.969 0.874 1 98.38 90 LEU A CA 1
ATOM 729 C C . LEU A 1 90 ? 0.65 20.578 0.298 1 98.38 90 LEU A C 1
ATOM 731 O O . LEU A 1 90 ? 1.807 20.172 0.166 1 98.38 90 LEU A O 1
ATOM 735 N N . ASN A 1 91 ? -0.422 19.891 -0.04 1 98.62 91 ASN A N 1
ATOM 736 C CA . ASN A 1 91 ? -0.26 18.562 -0.627 1 98.62 91 ASN A CA 1
ATOM 737 C C . ASN A 1 91 ? 0.489 18.625 -1.955 1 98.62 91 ASN A C 1
ATOM 739 O O . ASN A 1 91 ? 1.347 17.781 -2.229 1 98.62 91 ASN A O 1
ATOM 743 N N . GLU A 1 92 ? 0.161 19.578 -2.764 1 98.5 92 GLU A N 1
ATOM 744 C CA . GLU A 1 92 ? 0.855 19.766 -4.035 1 98.5 92 GLU A CA 1
ATOM 745 C C . GLU A 1 92 ? 2.34 20.047 -3.822 1 98.5 92 GLU A C 1
ATOM 747 O O . GLU A 1 92 ? 3.188 19.5 -4.535 1 98.5 92 GLU A O 1
ATOM 752 N N . ALA A 1 93 ? 2.645 20.938 -2.871 1 98.81 93 ALA A N 1
ATOM 753 C CA . ALA A 1 93 ? 4.039 21.219 -2.545 1 98.81 93 ALA A CA 1
ATOM 754 C C . ALA A 1 93 ? 4.762 19.969 -2.07 1 98.81 93 ALA A C 1
ATOM 756 O O . ALA A 1 93 ? 5.902 19.703 -2.467 1 98.81 93 ALA A O 1
ATOM 757 N N . TYR A 1 94 ? 4.102 19.219 -1.259 1 98.88 94 TYR A N 1
ATOM 758 C CA . TYR A 1 94 ? 4.625 17.938 -0.78 1 98.88 94 TYR A CA 1
ATOM 759 C C . TYR A 1 94 ? 4.91 17 -1.942 1 98.88 94 TYR A C 1
ATOM 761 O O . TYR A 1 94 ? 5.988 16.406 -2.02 1 98.88 94 TYR A O 1
ATOM 769 N N . GLU A 1 95 ? 3.965 16.828 -2.83 1 98.88 95 GLU A N 1
ATOM 770 C CA . GLU A 1 95 ? 4.137 15.914 -3.957 1 98.88 95 GLU A CA 1
ATOM 771 C C . GLU A 1 95 ? 5.27 16.375 -4.871 1 98.88 95 GLU A C 1
ATOM 773 O O . GLU A 1 95 ? 6.02 15.555 -5.402 1 98.88 95 GLU A O 1
ATOM 778 N N . ASN A 1 96 ? 5.332 17.656 -5.074 1 98.69 96 ASN A N 1
ATOM 779 C CA . ASN A 1 96 ? 6.434 18.203 -5.863 1 98.69 96 ASN A CA 1
ATOM 780 C C . ASN A 1 96 ? 7.785 17.875 -5.238 1 98.69 96 ASN A C 1
ATOM 782 O O . ASN A 1 96 ? 8.719 17.484 -5.938 1 98.69 96 ASN A O 1
ATOM 786 N N . LEU A 1 97 ? 7.871 18.047 -3.934 1 98.81 97 LEU A N 1
ATOM 787 C CA . LEU A 1 97 ? 9.102 17.703 -3.232 1 98.81 97 LEU A CA 1
ATOM 788 C C . LEU A 1 97 ? 9.406 16.219 -3.361 1 98.81 97 LEU A C 1
ATOM 790 O O . LEU A 1 97 ? 10.547 15.82 -3.611 1 98.81 97 LEU A O 1
ATOM 794 N N . ALA A 1 98 ? 8.391 15.336 -3.162 1 98.81 98 ALA A N 1
ATOM 795 C CA . ALA A 1 98 ? 8.555 13.891 -3.283 1 98.81 98 ALA A CA 1
ATOM 796 C C . ALA A 1 98 ? 9.086 13.508 -4.664 1 98.81 98 ALA A C 1
ATOM 798 O O . ALA A 1 98 ? 10 12.688 -4.777 1 98.81 98 ALA A O 1
ATOM 799 N N . ARG A 1 99 ? 8.5 14.141 -5.723 1 98.56 99 ARG A N 1
ATOM 800 C CA . ARG A 1 99 ? 8.977 13.906 -7.086 1 98.56 99 ARG A CA 1
ATOM 801 C C . ARG A 1 99 ? 10.438 14.32 -7.234 1 98.56 99 ARG A C 1
ATOM 803 O O . ARG A 1 99 ? 11.234 13.586 -7.82 1 98.56 99 ARG A O 1
ATOM 810 N N . LYS A 1 100 ? 10.719 15.469 -6.73 1 98.25 100 LYS A N 1
ATOM 811 C CA . LYS A 1 100 ? 12.078 15.992 -6.828 1 98.25 100 LYS A CA 1
ATOM 812 C C . LYS A 1 100 ? 13.078 15.055 -6.16 1 98.25 100 LYS A C 1
ATOM 814 O O . LYS A 1 100 ? 14.211 14.914 -6.629 1 98.25 100 LYS A O 1
ATOM 819 N N . LEU A 1 101 ? 12.648 14.438 -5.098 1 98.19 101 LEU A N 1
ATOM 820 C CA . LEU A 1 101 ? 13.523 13.547 -4.34 1 98.19 101 LEU A CA 1
ATOM 821 C C . LEU A 1 101 ? 13.578 12.164 -4.984 1 98.19 101 LEU A C 1
ATOM 823 O O . LEU A 1 101 ? 14.32 11.289 -4.527 1 98.19 101 LEU A O 1
ATOM 827 N N . GLY A 1 102 ? 12.742 11.852 -5.965 1 98 102 GLY A N 1
ATOM 828 C CA . GLY A 1 102 ? 12.875 10.656 -6.789 1 98 102 GLY A CA 1
ATOM 829 C C . GLY A 1 102 ? 11.891 9.562 -6.422 1 98 102 GLY A C 1
ATOM 830 O O . GLY A 1 102 ? 11.984 8.445 -6.926 1 98 102 GLY A O 1
ATOM 831 N N . TYR A 1 103 ? 10.914 9.883 -5.574 1 98.56 103 TYR A N 1
ATOM 832 C CA . TYR A 1 103 ? 9.945 8.867 -5.184 1 98.56 103 TYR A CA 1
ATOM 833 C C . TYR A 1 103 ? 8.945 8.617 -6.297 1 98.56 103 TYR A C 1
ATOM 835 O O . TYR A 1 103 ? 8.516 9.547 -6.984 1 98.56 103 TYR A O 1
ATOM 843 N N . THR A 1 104 ? 8.492 7.41 -6.414 1 98.5 104 THR A N 1
ATOM 844 C CA . THR A 1 104 ? 7.547 6.988 -7.438 1 98.5 104 THR A CA 1
ATOM 845 C C . THR A 1 104 ? 6.117 7.031 -6.91 1 98.5 104 THR A C 1
ATOM 847 O O . THR A 1 104 ? 5.172 7.219 -7.676 1 98.5 104 THR A O 1
ATOM 850 N N . TYR A 1 105 ? 6 6.84 -5.625 1 98.81 105 TYR A N 1
ATOM 851 C CA . TYR A 1 105 ? 4.684 6.77 -4.996 1 98.81 105 TYR A CA 1
ATOM 852 C C . TYR A 1 105 ? 4.633 7.637 -3.746 1 98.81 105 TYR A C 1
ATOM 854 O O . TYR A 1 105 ? 5.668 7.953 -3.156 1 98.81 105 TYR A O 1
ATOM 862 N N . SER A 1 106 ? 3.451 8.031 -3.408 1 98.94 106 SER A N 1
ATOM 863 C CA . SER A 1 106 ? 3.164 8.602 -2.094 1 98.94 106 SER A CA 1
ATOM 864 C C . SER A 1 106 ? 2.074 7.809 -1.377 1 98.94 106 SER A C 1
ATOM 866 O O . SER A 1 106 ? 1.075 7.426 -1.988 1 98.94 106 SER A O 1
ATOM 868 N N . GLN A 1 107 ? 2.312 7.559 -0.135 1 98.94 107 GLN A N 1
ATOM 869 C CA . GLN A 1 107 ? 1.354 6.863 0.718 1 98.94 107 GLN A CA 1
ATOM 870 C C . GLN A 1 107 ? 0.92 7.746 1.887 1 98.94 107 GLN A C 1
ATOM 872 O O . GLN A 1 107 ? 1.658 8.641 2.305 1 98.94 107 GLN A O 1
ATOM 877 N N . VAL A 1 108 ? -0.256 7.57 2.352 1 98.94 108 VAL A N 1
ATOM 878 C CA . VAL A 1 108 ? -0.7 8.156 3.613 1 98.94 108 VAL A CA 1
ATOM 879 C C . VAL A 1 108 ? -1.617 7.176 4.34 1 98.94 108 VAL A C 1
ATOM 881 O O . VAL A 1 108 ? -2.367 6.43 3.707 1 98.94 108 VAL A O 1
ATOM 884 N N . LYS A 1 109 ? -1.51 7.145 5.656 1 98.81 109 LYS A N 1
ATOM 885 C CA . LYS A 1 109 ? -2.316 6.293 6.523 1 98.81 109 LYS A CA 1
ATOM 886 C C . LYS A 1 109 ? -3.268 7.125 7.379 1 98.81 109 LYS A C 1
ATOM 888 O O . LYS A 1 109 ? -2.879 8.164 7.914 1 98.81 109 LYS A O 1
ATOM 893 N N . THR A 1 110 ? -4.469 6.766 7.402 1 98.69 110 THR A N 1
ATOM 894 C CA . THR A 1 110 ? -5.477 7.41 8.234 1 98.69 110 THR A CA 1
ATOM 895 C C . THR A 1 110 ? -6.508 6.395 8.727 1 98.69 110 THR A C 1
ATOM 897 O O . THR A 1 110 ? -6.418 5.211 8.398 1 98.69 110 THR A O 1
ATOM 900 N N . VAL A 1 111 ? -7.43 6.812 9.594 1 98.5 111 VAL A N 1
ATOM 901 C CA . VAL A 1 111 ? -8.461 5.914 10.109 1 98.5 111 VAL A CA 1
ATOM 902 C C . VAL A 1 111 ? -9.531 5.691 9.047 1 98.5 111 VAL A C 1
ATOM 904 O O . VAL A 1 111 ? -9.953 6.633 8.375 1 98.5 111 VAL A O 1
ATOM 907 N N . GLU A 1 112 ? -9.953 4.492 8.922 1 98.75 112 GLU A N 1
ATOM 908 C CA . GLU A 1 112 ? -10.945 4.113 7.93 1 98.75 112 GLU A CA 1
ATOM 909 C C . GLU A 1 112 ? -12.203 4.973 8.055 1 98.75 112 GLU A C 1
ATOM 911 O O . GLU A 1 112 ? -12.625 5.312 9.156 1 98.75 112 GLU A O 1
ATOM 916 N N . THR A 1 113 ? -12.805 5.305 6.898 1 98.5 113 THR A N 1
ATOM 917 C CA . THR A 1 113 ? -14.07 6.023 6.852 1 98.5 113 THR A CA 1
ATOM 918 C C . THR A 1 113 ? -15.141 5.297 7.664 1 98.5 113 THR A C 1
ATOM 920 O O . THR A 1 113 ? -15.242 4.07 7.617 1 98.5 113 THR A O 1
ATOM 923 N N . GLY A 1 114 ? -15.961 6.047 8.375 1 98 114 GLY A N 1
ATOM 924 C CA . GLY A 1 114 ? -17.109 5.484 9.07 1 98 114 GLY A CA 1
ATOM 925 C C . GLY A 1 114 ? -16.891 5.336 10.562 1 98 114 GLY A C 1
ATOM 926 O O . GLY A 1 114 ? -17.812 4.969 11.297 1 98 114 GLY A O 1
ATOM 927 N N . HIS A 1 115 ? -15.781 5.723 11.062 1 97.62 115 HIS A N 1
ATOM 928 C CA . HIS A 1 115 ? -15.477 5.531 12.477 1 97.62 115 HIS A CA 1
ATOM 929 C C . HIS A 1 115 ? -15.555 6.852 13.242 1 97.62 115 HIS A C 1
ATOM 931 O O . HIS A 1 115 ? -16.094 6.902 14.352 1 97.62 115 HIS A O 1
ATOM 937 N N . TYR A 1 116 ? -14.938 7.906 12.617 1 97 116 TYR A N 1
ATOM 938 C CA . TYR A 1 116 ? -14.953 9.25 13.188 1 97 116 TYR A CA 1
ATOM 939 C C . TYR A 1 116 ? -15.211 10.297 12.102 1 97 116 TYR A C 1
ATOM 941 O O . TYR A 1 116 ? -14.633 10.227 11.016 1 97 116 TYR A O 1
ATOM 949 N N . GLN A 1 117 ? -15.969 11.25 12.422 1 97.62 117 GLN A N 1
ATOM 950 C CA . GLN A 1 117 ? -16.328 12.281 11.453 1 97.62 117 GLN A CA 1
ATOM 951 C C . GLN A 1 117 ? -15.094 13.039 10.969 1 97.62 117 GLN A C 1
ATOM 953 O O . GLN A 1 117 ? -14.977 13.344 9.781 1 97.62 117 GLN A O 1
ATOM 958 N N . GLU A 1 118 ? -14.227 13.352 11.875 1 97 118 GLU A N 1
ATOM 959 C CA . GLU A 1 118 ? -13.016 14.094 11.539 1 97 118 GLU A CA 1
ATOM 960 C C . GLU A 1 118 ? -12.156 13.32 10.539 1 97 118 GLU A C 1
ATOM 962 O O . GLU A 1 118 ? -11.594 13.906 9.609 1 97 118 GLU A O 1
ATOM 967 N N . TYR A 1 119 ? -12.133 12.031 10.68 1 97.94 119 TYR A N 1
ATOM 968 C CA . TYR A 1 119 ? -11.305 11.227 9.789 1 97.94 119 TYR A CA 1
ATOM 969 C C . TYR A 1 119 ? -12.039 10.93 8.484 1 97.94 119 TYR A C 1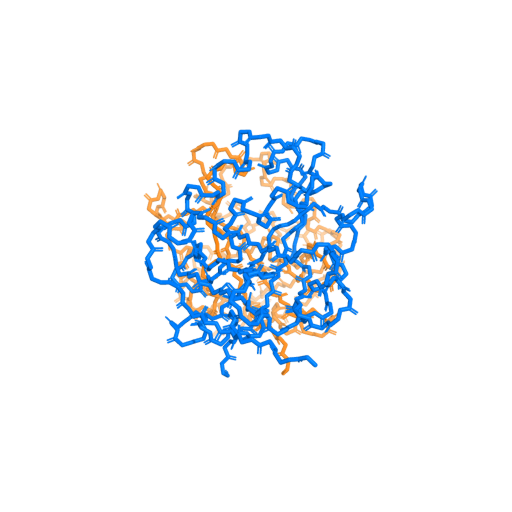
ATOM 971 O O . TYR A 1 119 ? -11.414 10.672 7.453 1 97.94 119 TYR A O 1
ATOM 979 N N . ASP A 1 120 ? -13.383 10.977 8.523 1 98.69 120 ASP A N 1
ATOM 980 C CA . ASP A 1 120 ? -14.117 10.945 7.258 1 98.69 120 ASP A CA 1
ATOM 981 C C . ASP A 1 120 ? -13.75 12.141 6.379 1 98.69 120 ASP A C 1
ATOM 983 O O . ASP A 1 120 ? -13.602 12 5.164 1 98.69 120 ASP A O 1
ATOM 987 N N . ILE A 1 121 ? -13.594 13.289 7.004 1 98.06 121 ILE A N 1
ATOM 988 C CA . ILE A 1 121 ? -13.156 14.492 6.301 1 98.06 121 ILE A CA 1
ATOM 989 C C . ILE A 1 121 ? -11.75 14.281 5.75 1 98.06 121 ILE A C 1
ATOM 991 O O . ILE A 1 121 ? -11.469 14.625 4.602 1 98.06 121 ILE A O 1
ATOM 995 N N . THR A 1 122 ? -10.844 13.695 6.555 1 98.5 122 THR A N 1
ATOM 996 C CA . THR A 1 122 ? -9.477 13.383 6.141 1 98.5 122 THR A CA 1
ATOM 997 C C . THR A 1 122 ? -9.477 12.453 4.93 1 98.5 122 THR A C 1
ATOM 999 O O . THR A 1 122 ? -8.766 12.703 3.953 1 98.5 122 THR A O 1
ATOM 1002 N N . ASN A 1 123 ? -10.281 11.398 5.004 1 98.88 123 ASN A N 1
ATOM 1003 C CA . ASN A 1 123 ? -10.422 10.453 3.896 1 98.88 123 ASN A CA 1
ATOM 1004 C C . ASN A 1 123 ? -10.898 11.156 2.625 1 98.88 123 ASN A C 1
ATOM 1006 O O . ASN A 1 123 ? -10.328 10.953 1.551 1 98.88 123 ASN A O 1
ATOM 1010 N N . SER A 1 124 ? -11.906 12.016 2.762 1 98.69 124 SER A N 1
ATOM 1011 C CA . SER A 1 124 ? -12.43 12.758 1.622 1 98.69 124 SER A CA 1
ATOM 1012 C C . SER A 1 124 ? -11.367 13.664 1.012 1 98.69 124 SER A C 1
ATOM 1014 O O . SER A 1 124 ? -11.297 13.812 -0.211 1 98.69 124 SER A O 1
ATOM 1016 N N . PHE A 1 125 ? -10.602 14.266 1.839 1 98.81 125 PHE A N 1
ATOM 1017 C CA . PHE A 1 125 ? -9.539 15.148 1.385 1 98.81 125 PHE A CA 1
ATOM 1018 C C . PHE A 1 125 ? -8.562 14.406 0.481 1 98.81 125 PHE A C 1
ATOM 1020 O O . PHE A 1 125 ? -8.281 14.852 -0.635 1 98.81 125 PHE A O 1
ATOM 1027 N N . TYR A 1 126 ? -8.07 13.203 0.942 1 98.81 126 TYR A N 1
ATOM 1028 C CA . TYR A 1 126 ? -7.039 12.508 0.181 1 98.81 126 TYR A CA 1
ATOM 1029 C C . TYR A 1 126 ? -7.609 11.93 -1.107 1 98.81 126 TYR A C 1
ATOM 1031 O O . TYR A 1 126 ? -6.926 11.883 -2.133 1 98.81 126 TYR A O 1
ATOM 1039 N N . GLN A 1 127 ? -8.828 11.492 -1.053 1 98.75 127 GLN A N 1
ATOM 1040 C CA . GLN A 1 127 ? -9.469 11.062 -2.291 1 98.75 127 GLN A CA 1
ATOM 1041 C C . GLN A 1 127 ? -9.57 12.219 -3.287 1 98.75 127 GLN A C 1
ATOM 1043 O O . GLN A 1 127 ? -9.305 12.039 -4.477 1 98.75 127 GLN A O 1
ATOM 1048 N N . ALA A 1 128 ? -9.891 13.43 -2.789 1 98.62 128 ALA A N 1
ATOM 1049 C CA . ALA A 1 128 ? -9.977 14.609 -3.637 1 98.62 128 ALA A CA 1
ATOM 1050 C C . ALA A 1 128 ? -8.609 14.984 -4.207 1 98.62 128 ALA A C 1
ATOM 1052 O O . ALA A 1 128 ? -8.516 15.547 -5.297 1 98.62 128 ALA A O 1
ATOM 1053 N N . MET A 1 129 ? -7.523 14.688 -3.48 1 98.5 129 MET A N 1
ATOM 1054 C CA . MET A 1 129 ? -6.16 14.969 -3.926 1 98.5 129 MET A CA 1
ATOM 1055 C C . MET A 1 129 ? -5.695 13.922 -4.938 1 98.5 129 MET A C 1
ATOM 1057 O O . MET A 1 129 ? -4.566 13.984 -5.422 1 98.5 129 MET A O 1
ATOM 1061 N N . GLY A 1 130 ? -6.469 12.883 -5.266 1 98.25 130 GLY A N 1
ATOM 1062 C CA . GLY A 1 130 ? -6.145 11.906 -6.289 1 98.25 130 GLY A CA 1
ATOM 1063 C C . GLY A 1 130 ? -5.586 10.617 -5.727 1 98.25 130 GLY A C 1
ATOM 1064 O O . GLY A 1 130 ? -5.172 9.734 -6.48 1 98.25 130 GLY A O 1
ATOM 1065 N N . TYR A 1 131 ? -5.59 10.5 -4.383 1 98.81 131 TYR A N 1
ATOM 1066 C CA . TYR A 1 131 ? -5.18 9.242 -3.773 1 98.81 131 TYR A CA 1
ATOM 1067 C C . TYR A 1 131 ? -6.258 8.18 -3.936 1 98.81 131 TYR A C 1
ATOM 1069 O O . TYR A 1 131 ? -7.449 8.5 -3.992 1 98.81 131 TYR A O 1
ATOM 1077 N N . LYS A 1 132 ? -5.859 6.961 -4.016 1 98.75 132 LYS A N 1
ATOM 1078 C CA . LYS A 1 132 ? -6.77 5.82 -4.098 1 98.75 132 LYS A CA 1
ATOM 1079 C C . LYS A 1 132 ? -6.609 4.898 -2.893 1 98.75 132 LYS A C 1
ATOM 1081 O O . LYS A 1 132 ? -5.516 4.785 -2.334 1 98.75 132 LYS A O 1
ATOM 1086 N N . LYS A 1 133 ? -7.715 4.293 -2.51 1 98.88 133 LYS A N 1
ATOM 1087 C CA . LYS A 1 133 ? -7.637 3.297 -1.443 1 98.88 133 LYS A CA 1
ATOM 1088 C C . LYS A 1 133 ? -6.766 2.113 -1.858 1 98.88 133 LYS A C 1
ATOM 1090 O O . LYS A 1 133 ? -6.961 1.543 -2.934 1 98.88 133 LYS A O 1
ATOM 1095 N N . LEU A 1 134 ? -5.812 1.835 -1.034 1 98.88 134 LEU A N 1
ATOM 1096 C CA . LEU A 1 134 ? -5.027 0.622 -1.241 1 98.88 134 LEU A CA 1
ATOM 1097 C C . LEU A 1 134 ? -5.656 -0.561 -0.509 1 98.88 134 LEU A C 1
ATOM 1099 O O . LEU A 1 134 ? -6.059 -1.541 -1.138 1 98.88 134 LEU A O 1
ATOM 1103 N N . GLU A 1 135 ? -5.719 -0.382 0.783 1 98.94 135 GLU A N 1
ATOM 1104 C CA . GLU A 1 135 ? -6.191 -1.469 1.636 1 98.94 135 GLU A CA 1
ATOM 1105 C C . GLU A 1 135 ? -6.453 -0.981 3.059 1 98.94 135 GLU A C 1
ATOM 1107 O O . GLU A 1 135 ? -5.82 -0.026 3.518 1 98.94 135 GLU A O 1
ATOM 1112 N N . VAL A 1 136 ? -7.43 -1.582 3.701 1 98.81 136 VAL A N 1
ATOM 1113 C CA . VAL A 1 136 ? -7.633 -1.384 5.133 1 98.81 136 VAL A CA 1
ATOM 1114 C C . VAL A 1 136 ? -6.938 -2.498 5.914 1 98.81 136 VAL A C 1
ATOM 1116 O O . VAL A 1 136 ? -7.117 -3.68 5.609 1 98.81 136 VAL A O 1
ATOM 1119 N N . PHE A 1 137 ? -6.137 -2.125 6.832 1 98.62 137 PHE A N 1
ATOM 1120 C CA . PHE A 1 137 ? -5.578 -3.051 7.809 1 98.62 137 PHE A CA 1
ATOM 1121 C C . PHE A 1 137 ? -6.219 -2.846 9.18 1 98.62 137 PHE A C 1
ATOM 1123 O O . PHE A 1 137 ? -5.809 -1.965 9.938 1 98.62 137 PHE A O 1
ATOM 1130 N N . PRO A 1 138 ? -7.109 -3.648 9.539 1 97.56 138 PRO A N 1
ATOM 1131 C CA . PRO A 1 138 ? -7.941 -3.395 10.719 1 97.56 138 PRO A CA 1
ATOM 1132 C C . PRO A 1 138 ? -7.141 -3.404 12.016 1 97.56 138 PRO A C 1
ATOM 1134 O O . PRO A 1 138 ? -7.512 -2.729 12.977 1 97.56 138 PRO A O 1
ATOM 1137 N N . ASP A 1 139 ? -5.98 -4.125 12.016 1 96 139 ASP A N 1
ATOM 1138 C CA . ASP A 1 139 ? -5.305 -4.324 13.297 1 96 139 ASP A CA 1
ATOM 1139 C C . ASP A 1 139 ? -3.891 -3.754 13.266 1 96 139 ASP A C 1
ATOM 1141 O O . ASP A 1 139 ? -3.049 -4.117 14.086 1 96 139 ASP A O 1
ATOM 1145 N N . LEU A 1 140 ? -3.627 -2.961 12.242 1 97.19 140 LEU A N 1
ATOM 1146 C CA . LEU A 1 140 ? -2.271 -2.439 12.094 1 97.19 140 LEU A CA 1
ATOM 1147 C C . LEU A 1 140 ? -1.871 -1.615 13.312 1 97.19 140 LEU A C 1
ATOM 1149 O O . LEU A 1 140 ? -0.75 -1.74 13.812 1 97.19 140 LEU A O 1
ATOM 1153 N N . TRP A 1 141 ? -2.77 -0.725 13.805 1 95.44 141 TRP A N 1
ATOM 1154 C CA . TRP A 1 141 ? -2.523 0.123 14.969 1 95.44 141 TRP A CA 1
ATOM 1155 C C . TRP A 1 141 ? -3.166 -0.468 16.219 1 95.44 141 TRP A C 1
ATOM 1157 O O . TRP A 1 141 ? -2.469 -0.851 17.156 1 95.44 141 TRP A O 1
ATOM 1167 N N . ASP A 1 142 ? -4.434 -0.564 16.156 1 93.19 142 ASP A N 1
ATOM 1168 C CA . ASP A 1 142 ? -5.258 -1.198 17.188 1 93.19 142 ASP A CA 1
ATOM 1169 C C . ASP A 1 142 ? -6.66 -1.483 16.672 1 93.19 142 ASP A C 1
ATOM 1171 O O . ASP A 1 142 ? -6.996 -1.118 15.539 1 93.19 142 ASP A O 1
ATOM 1175 N N . GLN A 1 143 ? -7.422 -2.23 17.438 1 91.19 143 GLN A N 1
ATOM 1176 C CA . GLN A 1 143 ? -8.703 -2.713 16.953 1 91.19 143 GLN A CA 1
ATOM 1177 C C . GLN A 1 143 ? -9.719 -1.578 16.859 1 91.19 143 GLN A C 1
ATOM 1179 O O . GLN A 1 143 ? -10.75 -1.709 16.188 1 91.19 143 GLN A O 1
ATOM 1184 N N . TRP A 1 144 ? -9.531 -0.458 17.453 1 93.88 144 TRP A N 1
ATOM 1185 C CA . TRP A 1 144 ? -10.492 0.64 17.5 1 93.88 144 TRP A CA 1
ATOM 1186 C C . TRP A 1 144 ? -10.289 1.583 16.312 1 93.88 144 TRP A C 1
ATOM 1188 O O . TRP A 1 144 ? -11.18 2.367 15.977 1 93.88 144 TRP A O 1
ATOM 1198 N N . ASN A 1 145 ? -9.07 1.409 15.727 1 96.44 145 ASN A N 1
ATOM 1199 C CA . ASN A 1 145 ? -8.695 2.318 14.648 1 96.44 145 ASN A CA 1
ATOM 1200 C C . ASN A 1 145 ? -8.195 1.558 13.422 1 96.44 145 ASN A C 1
ATOM 1202 O O . ASN A 1 145 ? -6.988 1.518 13.164 1 96.44 145 ASN A O 1
ATOM 1206 N N . PRO A 1 146 ? -9.117 0.985 12.625 1 98.31 146 PRO A N 1
ATOM 1207 C CA . PRO A 1 146 ? -8.664 0.351 11.391 1 98.31 146 PRO A CA 1
ATOM 1208 C C . PRO A 1 146 ? -7.926 1.321 10.469 1 98.31 146 PRO A C 1
ATOM 1210 O O . PRO A 1 146 ? -8.422 2.418 10.195 1 98.31 146 PRO A O 1
ATOM 1213 N N . CYS A 1 147 ? -6.801 0.938 10.023 1 98.75 147 CYS A N 1
ATOM 1214 C CA . CYS A 1 147 ? -5.934 1.804 9.234 1 98.75 147 CYS A CA 1
ATOM 1215 C C . CYS A 1 147 ? -6.277 1.711 7.754 1 98.75 147 CYS A C 1
ATOM 1217 O O . CYS A 1 147 ? -6.16 0.643 7.148 1 98.75 147 CYS A O 1
ATOM 1219 N N . GLN A 1 148 ? -6.711 2.744 7.188 1 98.88 148 GLN A N 1
ATOM 1220 C CA . GLN A 1 148 ? -6.855 2.887 5.742 1 98.88 148 GLN A CA 1
ATOM 1221 C C . GLN A 1 148 ? -5.582 3.447 5.113 1 98.88 148 GLN A C 1
ATOM 1223 O O . GLN A 1 148 ? -5.137 4.539 5.473 1 98.88 148 GLN A O 1
ATOM 1228 N N . ILE A 1 149 ? -4.965 2.717 4.223 1 98.94 149 ILE A N 1
ATOM 1229 C CA . ILE A 1 149 ? -3.814 3.203 3.465 1 98.94 149 ILE A CA 1
ATOM 1230 C C . ILE A 1 149 ? -4.273 3.727 2.105 1 98.94 149 ILE A C 1
ATOM 1232 O O . ILE A 1 149 ? -5.031 3.055 1.401 1 98.94 149 ILE A O 1
ATOM 1236 N N . TYR A 1 150 ? -3.865 4.93 1.767 1 98.94 150 TYR A N 1
ATOM 1237 C CA . TYR A 1 150 ? -4.043 5.547 0.458 1 98.94 150 TYR A CA 1
ATOM 1238 C C . TYR A 1 150 ? -2.719 5.621 -0.295 1 98.94 150 TYR A C 1
ATOM 1240 O O . TYR A 1 150 ? -1.658 5.773 0.316 1 98.94 150 TYR A O 1
ATOM 1248 N N . ILE A 1 151 ? -2.805 5.508 -1.593 1 98.88 151 ILE A N 1
ATOM 1249 C CA . ILE A 1 151 ? -1.614 5.551 -2.434 1 98.88 151 ILE A CA 1
ATOM 1250 C C . ILE A 1 151 ? -1.864 6.457 -3.637 1 98.88 151 ILE A C 1
ATOM 1252 O O . ILE A 1 151 ? -3.004 6.605 -4.082 1 98.88 151 ILE A O 1
ATOM 1256 N N . LYS A 1 152 ? -0.851 7.059 -4.074 1 98.81 152 LYS A N 1
ATOM 1257 C CA . LYS A 1 152 ? -0.883 7.855 -5.297 1 98.81 152 LYS A CA 1
ATOM 1258 C C . LYS A 1 152 ? 0.401 7.676 -6.105 1 98.81 152 LYS A C 1
ATOM 1260 O O . LYS A 1 152 ? 1.501 7.73 -5.551 1 98.81 152 LYS A O 1
ATOM 1265 N N . PHE A 1 153 ? 0.301 7.363 -7.375 1 98.75 153 PHE A N 1
ATOM 1266 C CA . PHE A 1 153 ? 1.426 7.32 -8.305 1 98.75 153 PHE A CA 1
ATOM 1267 C C . PHE A 1 153 ? 1.903 8.727 -8.641 1 98.75 153 PHE A C 1
ATOM 1269 O O . PHE A 1 153 ? 1.113 9.57 -9.07 1 98.75 153 PHE A O 1
ATOM 1276 N N . LEU A 1 154 ? 3.145 9 -8.32 1 98.25 154 LEU A N 1
ATOM 1277 C CA . LEU A 1 154 ? 3.727 10.32 -8.547 1 98.25 154 LEU A CA 1
ATOM 1278 C C . LEU A 1 154 ? 4.496 10.352 -9.867 1 98.25 154 LEU A C 1
ATOM 1280 O O . LEU A 1 154 ? 4.887 11.422 -10.336 1 98.25 154 LEU A O 1
ATOM 1284 N N . GLY A 1 155 ? 5.023 9.164 -10.312 1 84.56 155 GLY A N 1
ATOM 1285 C CA . GLY A 1 155 ? 5.969 9.039 -11.414 1 84.56 155 GLY A CA 1
ATOM 1286 C C . GLY A 1 155 ? 5.473 9.656 -12.703 1 84.56 155 GLY A C 1
ATOM 1287 O O . GLY A 1 155 ? 4.383 10.234 -12.742 1 84.56 155 GLY A O 1
ATOM 1288 N N . LYS A 1 156 ? 6.516 9.953 -13.648 1 61.44 156 LYS A N 1
ATOM 1289 C CA . LYS A 1 156 ? 6.383 10.578 -14.961 1 61.44 156 LYS A CA 1
ATOM 1290 C C . LYS A 1 156 ? 5.734 9.625 -15.961 1 61.44 156 LYS A C 1
ATOM 1292 O O . LYS A 1 156 ? 5.887 8.406 -15.852 1 61.44 156 LYS A O 1
ATOM 1297 N N . MET B 1 1 ? 8.203 -24.766 -27.266 1 73.88 1 MET B N 1
ATOM 1298 C CA . MET B 1 1 ? 7.09 -25.25 -26.453 1 73.88 1 MET B CA 1
ATOM 1299 C C . MET B 1 1 ? 6.004 -24.172 -26.344 1 73.88 1 MET B C 1
ATOM 1301 O O . MET B 1 1 ? 6.305 -23 -26.188 1 73.88 1 MET B O 1
ATOM 1305 N N . GLU B 1 2 ? 4.777 -24.656 -26.734 1 88.88 2 GLU B N 1
ATOM 1306 C CA . GLU B 1 2 ? 3.75 -23.625 -26.797 1 88.88 2 GLU B CA 1
ATOM 1307 C C . GLU B 1 2 ? 2.914 -23.594 -25.516 1 88.88 2 GLU B C 1
ATOM 1309 O O . GLU B 1 2 ? 2.314 -24.609 -25.141 1 88.88 2 GLU B O 1
ATOM 1314 N N . PHE B 1 3 ? 3.008 -22.641 -24.656 1 94.69 3 PHE B N 1
ATOM 1315 C CA . PHE B 1 3 ? 2.203 -22.453 -23.453 1 94.69 3 PHE B CA 1
ATOM 1316 C C . PHE B 1 3 ? 0.908 -21.719 -23.797 1 94.69 3 PHE B C 1
ATOM 1318 O O . PHE B 1 3 ? 0.903 -20.797 -24.609 1 94.69 3 PHE B O 1
ATOM 1325 N N . ILE B 1 4 ? -0.181 -22.219 -23.234 1 96.44 4 ILE B N 1
ATOM 1326 C CA . ILE B 1 4 ? -1.481 -21.594 -23.438 1 96.44 4 ILE B CA 1
ATOM 1327 C C . ILE B 1 4 ? -1.979 -20.984 -22.141 1 96.44 4 ILE B C 1
ATOM 1329 O O . ILE B 1 4 ? -2.01 -21.656 -21.094 1 96.44 4 ILE B O 1
ATOM 1333 N N . ILE B 1 5 ? -2.385 -19.75 -22.141 1 97.81 5 ILE B N 1
ATOM 1334 C CA . ILE B 1 5 ? -2.91 -19.047 -20.969 1 97.81 5 ILE B CA 1
ATOM 1335 C C . ILE B 1 5 ? -4.43 -18.922 -21.094 1 97.81 5 ILE B C 1
ATOM 1337 O O . ILE B 1 5 ? -4.945 -18.484 -22.125 1 97.81 5 ILE B O 1
ATOM 1341 N N . LYS B 1 6 ? -5.102 -19.359 -20.047 1 97.25 6 LYS B N 1
ATOM 1342 C CA . LYS B 1 6 ? -6.562 -19.375 -20.062 1 97.25 6 LYS B CA 1
ATOM 1343 C C . LYS B 1 6 ? -7.125 -18.938 -18.703 1 97.25 6 LYS B C 1
ATOM 1345 O O . LYS B 1 6 ? -6.578 -19.281 -17.656 1 97.25 6 LYS B O 1
ATOM 1350 N N . GLU B 1 7 ? -8.258 -18.203 -18.781 1 98.62 7 GLU B N 1
ATOM 1351 C CA . GLU B 1 7 ? -9.031 -18.016 -17.562 1 98.62 7 GLU B CA 1
ATOM 1352 C C . GLU B 1 7 ? -9.883 -19.234 -17.25 1 98.62 7 GLU B C 1
ATOM 1354 O O . GLU B 1 7 ? -10.531 -19.797 -18.141 1 98.62 7 GLU B O 1
ATOM 1359 N N . ILE B 1 8 ? -9.867 -19.672 -16.062 1 98.88 8 ILE B N 1
ATOM 1360 C CA . ILE B 1 8 ? -10.602 -20.844 -15.609 1 98.88 8 ILE B CA 1
ATOM 1361 C C . ILE B 1 8 ? -11.844 -20.406 -14.844 1 98.88 8 ILE B C 1
ATOM 1363 O O . ILE B 1 8 ? -11.766 -19.594 -13.93 1 98.88 8 ILE B O 1
ATOM 1367 N N . GLN B 1 9 ? -12.992 -21.016 -15.195 1 98.62 9 GLN B N 1
ATOM 1368 C CA . GLN B 1 9 ? -14.242 -20.625 -14.555 1 98.62 9 GLN B CA 1
ATOM 1369 C C . GLN B 1 9 ? -14.727 -21.703 -13.586 1 98.62 9 GLN B C 1
ATOM 1371 O O . GLN B 1 9 ? -15.289 -21.391 -12.531 1 98.62 9 GLN B O 1
ATOM 1376 N N . ASN B 1 10 ? -14.43 -22.969 -13.93 1 98.62 10 ASN B N 1
ATOM 1377 C CA . ASN B 1 10 ? -14.938 -24.094 -13.156 1 98.62 10 ASN B CA 1
ATOM 1378 C C . ASN B 1 10 ? -14.211 -24.234 -11.82 1 98.62 10 ASN B C 1
ATOM 1380 O O . ASN B 1 10 ? -12.992 -24.391 -11.781 1 98.62 10 ASN B O 1
ATOM 1384 N N . LYS B 1 11 ? -14.992 -24.234 -10.703 1 98.75 11 LYS B N 1
ATOM 1385 C CA . LYS B 1 11 ? -14.43 -24.234 -9.359 1 98.75 11 LYS B CA 1
ATOM 1386 C C . LYS B 1 11 ? -13.609 -25.5 -9.102 1 98.75 11 LYS B C 1
ATOM 1388 O O . LYS B 1 11 ? -12.555 -25.438 -8.477 1 98.75 11 LYS B O 1
ATOM 1393 N N . LYS B 1 12 ? -14.102 -26.594 -9.523 1 98.75 12 LYS B N 1
ATOM 1394 C CA . LYS B 1 12 ? -13.391 -27.844 -9.32 1 98.75 12 LYS B CA 1
ATOM 1395 C C . LYS B 1 12 ? -12.07 -27.859 -10.094 1 98.75 12 LYS B C 1
ATOM 1397 O O . LYS B 1 12 ? -11.078 -28.406 -9.617 1 98.75 12 LYS B O 1
ATOM 1402 N N . GLU B 1 13 ? -12.078 -27.312 -11.273 1 98.81 13 GLU B N 1
ATOM 1403 C CA . GLU B 1 13 ? -10.859 -27.203 -12.055 1 98.81 13 GLU B CA 1
ATOM 1404 C C . GLU B 1 13 ? -9.844 -26.297 -11.375 1 98.81 13 GLU B C 1
ATOM 1406 O O . GLU B 1 13 ? -8.648 -26.609 -11.336 1 98.81 13 GLU B O 1
ATOM 1411 N N . LYS B 1 14 ? -10.297 -25.141 -10.844 1 98.94 14 LYS B N 1
ATOM 1412 C CA . LYS B 1 14 ? -9.43 -24.25 -10.078 1 98.94 14 LYS B CA 1
ATOM 1413 C C . LYS B 1 14 ? -8.766 -24.984 -8.914 1 98.94 14 LYS B C 1
ATOM 1415 O O . LYS B 1 14 ? -7.562 -24.844 -8.688 1 98.94 14 LYS B O 1
ATOM 1420 N N . GLU B 1 15 ? -9.602 -25.75 -8.227 1 98.94 15 GLU B N 1
ATOM 1421 C CA . GLU B 1 15 ? -9.109 -26.516 -7.086 1 98.94 15 GLU B CA 1
ATOM 1422 C C . GLU B 1 15 ? -8.023 -27.5 -7.512 1 98.94 15 GLU B C 1
ATOM 1424 O O . GLU B 1 15 ? -6.961 -27.578 -6.887 1 98.94 15 GLU B O 1
ATOM 1429 N N . LYS B 1 16 ? -8.281 -28.25 -8.539 1 98.81 16 LYS B N 1
ATOM 1430 C CA . LYS B 1 16 ? -7.344 -29.266 -9.016 1 98.81 16 LYS B CA 1
ATOM 1431 C C . LYS B 1 16 ? -6.031 -28.641 -9.453 1 98.81 16 LYS B C 1
ATOM 1433 O O . LYS B 1 16 ? -4.953 -29.109 -9.102 1 98.81 16 LYS B O 1
ATOM 1438 N N . ILE B 1 17 ? -6.09 -27.547 -10.195 1 98.88 17 ILE B N 1
ATOM 1439 C CA . ILE B 1 17 ? -4.91 -26.875 -10.727 1 98.88 17 ILE B CA 1
ATOM 1440 C C . ILE B 1 17 ? -4.078 -26.312 -9.578 1 98.88 17 ILE B C 1
ATOM 1442 O O . ILE B 1 17 ? -2.871 -26.562 -9.5 1 98.88 17 ILE B O 1
ATOM 1446 N N . SER B 1 18 ? -4.707 -25.578 -8.672 1 98.94 18 SER B N 1
ATOM 1447 C CA . SER B 1 18 ? -3.977 -24.953 -7.57 1 98.94 18 SER B CA 1
ATOM 1448 C C . SER B 1 18 ? -3.359 -26.016 -6.656 1 98.94 18 SER B C 1
ATOM 1450 O O . SER B 1 18 ? -2.207 -25.875 -6.238 1 98.94 18 SER B O 1
ATOM 1452 N N . ARG B 1 19 ? -4.121 -27.125 -6.387 1 98.81 19 ARG B N 1
ATOM 1453 C CA . ARG B 1 19 ? -3.6 -28.188 -5.539 1 98.81 19 ARG B CA 1
ATOM 1454 C C . ARG B 1 19 ? -2.369 -28.844 -6.168 1 98.81 19 ARG B C 1
ATOM 1456 O O . ARG B 1 19 ? -1.351 -29.031 -5.5 1 98.81 19 ARG B O 1
ATOM 1463 N N . GLU B 1 20 ? -2.486 -29.125 -7.402 1 98.75 20 GLU B N 1
ATOM 1464 C CA . GLU B 1 20 ? -1.39 -29.781 -8.117 1 98.75 20 GLU B CA 1
ATOM 1465 C C . GLU B 1 20 ? -0.137 -28.906 -8.109 1 98.75 20 GLU B C 1
ATOM 1467 O O . GLU B 1 20 ? 0.96 -29.391 -7.824 1 98.75 20 GLU B O 1
ATOM 1472 N N . ILE B 1 21 ? -0.25 -27.641 -8.367 1 98.81 21 ILE B N 1
ATOM 1473 C CA . ILE B 1 21 ? 0.888 -26.75 -8.57 1 98.81 21 ILE B CA 1
ATOM 1474 C C . ILE B 1 21 ? 1.471 -26.344 -7.215 1 98.81 21 ILE B C 1
ATOM 1476 O O . ILE B 1 21 ? 2.689 -26.359 -7.023 1 98.81 21 ILE B O 1
ATOM 1480 N N . LEU B 1 22 ? 0.593 -26 -6.199 1 98.75 22 LEU B N 1
ATOM 1481 C CA . LEU B 1 22 ? 1.104 -25.562 -4.902 1 98.75 22 LEU B CA 1
ATOM 1482 C C . LEU B 1 22 ? 1.797 -26.719 -4.18 1 98.75 22 LEU B C 1
ATOM 1484 O O . LEU B 1 22 ? 2.77 -26.5 -3.453 1 98.75 22 LEU B O 1
ATOM 1488 N N . ASN B 1 23 ? 1.369 -27.984 -4.465 1 97.94 23 ASN B N 1
ATOM 1489 C CA . ASN B 1 23 ? 2.027 -29.141 -3.869 1 97.94 23 ASN B CA 1
ATOM 1490 C C . ASN B 1 23 ? 3.408 -29.375 -4.473 1 97.94 23 ASN B C 1
ATOM 1492 O O . ASN B 1 23 ? 4.242 -30.062 -3.879 1 97.94 23 ASN B O 1
ATOM 1496 N N . ASP B 1 24 ? 3.654 -28.828 -5.621 1 98.25 24 ASP B N 1
ATOM 1497 C CA . ASP B 1 24 ? 4.953 -28.922 -6.281 1 98.25 24 ASP B CA 1
ATOM 1498 C C . ASP B 1 24 ? 5.918 -27.859 -5.746 1 98.25 24 ASP B C 1
ATOM 1500 O O . ASP B 1 24 ? 7.09 -27.844 -6.121 1 98.25 24 ASP B O 1
ATOM 1504 N N . LEU B 1 25 ? 5.461 -27 -4.836 1 98.38 25 LEU B N 1
ATOM 1505 C CA . LEU B 1 25 ? 6.234 -25.859 -4.336 1 98.38 25 LEU B CA 1
ATOM 1506 C C . LEU B 1 25 ? 6.301 -25.875 -2.812 1 98.38 25 LEU B C 1
ATOM 1508 O O . LEU B 1 25 ? 5.996 -24.875 -2.164 1 98.38 25 LEU B O 1
ATOM 1512 N N . PRO B 1 26 ? 6.84 -26.953 -2.227 1 97.38 26 PRO B N 1
ATOM 1513 C CA . PRO B 1 26 ? 6.82 -27.062 -0.767 1 97.38 26 PRO B CA 1
ATOM 1514 C C . PRO B 1 26 ? 7.703 -26.031 -0.083 1 97.38 26 PRO B C 1
ATOM 1516 O O . PRO B 1 26 ? 7.465 -25.688 1.077 1 97.38 26 PRO B O 1
ATOM 1519 N N . GLU B 1 27 ? 8.68 -25.453 -0.739 1 96.81 27 GLU B N 1
ATOM 1520 C CA . GLU B 1 27 ? 9.555 -24.438 -0.164 1 96.81 27 GLU B CA 1
ATOM 1521 C C . GLU B 1 27 ? 8.797 -23.141 0.098 1 96.81 27 GLU B C 1
ATOM 1523 O O . GLU B 1 27 ? 9.156 -22.375 0.994 1 96.81 27 GLU B O 1
ATOM 1528 N N . TRP B 1 28 ? 7.719 -22.859 -0.631 1 96.88 28 TRP B N 1
ATOM 1529 C CA . TRP B 1 28 ? 6.883 -21.672 -0.488 1 96.88 28 TRP B CA 1
ATOM 1530 C C . TRP B 1 28 ? 5.598 -22 0.269 1 96.88 28 TRP B C 1
ATOM 1532 O O . TRP B 1 28 ? 5.148 -21.219 1.106 1 96.88 28 TRP B O 1
ATOM 1542 N N . PHE B 1 29 ? 5.164 -23.172 -0.114 1 96.06 29 PHE B N 1
ATOM 1543 C CA . PHE B 1 29 ? 3.863 -23.594 0.391 1 96.06 29 PHE B CA 1
ATOM 1544 C C . PHE B 1 29 ? 3.982 -24.891 1.167 1 96.06 29 PHE B C 1
ATOM 1546 O O . PHE B 1 29 ? 3.301 -25.875 0.853 1 96.06 29 PHE B O 1
ATOM 1553 N N . GLY B 1 30 ? 4.711 -24.875 2.238 1 93.25 30 GLY B N 1
ATOM 1554 C CA . GLY B 1 30 ? 5.047 -26.078 2.979 1 93.25 30 GLY B CA 1
ATOM 1555 C C . GLY B 1 30 ? 4.105 -26.359 4.141 1 93.25 30 GLY B C 1
ATOM 1556 O O . GLY B 1 30 ? 4.188 -27.406 4.781 1 93.25 30 GLY B O 1
ATOM 1557 N N . MET B 1 31 ? 3.223 -25.422 4.453 1 94.06 31 MET B N 1
ATOM 1558 C CA . MET B 1 31 ? 2.26 -25.609 5.535 1 94.06 31 MET B CA 1
ATOM 1559 C C . MET B 1 31 ? 0.903 -26.031 4.992 1 94.06 31 MET B C 1
ATOM 1561 O O . MET B 1 31 ? 0.181 -25.234 4.395 1 94.06 31 MET B O 1
ATOM 1565 N N . PRO B 1 32 ? 0.525 -27.203 5.277 1 96 32 PRO B N 1
ATOM 1566 C CA . PRO B 1 32 ? -0.661 -27.781 4.641 1 96 32 PRO B CA 1
ATOM 1567 C C . PRO B 1 32 ? -1.923 -26.969 4.883 1 96 32 PRO B C 1
ATOM 1569 O O . PRO B 1 32 ? -2.707 -26.734 3.955 1 96 32 PRO B O 1
ATOM 1572 N N . GLU B 1 33 ? -2.139 -26.516 6.094 1 96.88 33 GLU B N 1
ATOM 1573 C CA . GLU B 1 33 ? -3.346 -25.75 6.402 1 96.88 33 GLU B CA 1
ATOM 1574 C C . GLU B 1 33 ? -3.389 -24.453 5.613 1 96.88 33 GLU B C 1
ATOM 1576 O O . GLU B 1 33 ? -4.434 -24.078 5.074 1 96.88 33 GLU B O 1
ATOM 1581 N N . SER B 1 34 ? -2.303 -23.719 5.562 1 96.06 34 SER B N 1
ATOM 1582 C CA . SER B 1 34 ? -2.217 -22.469 4.805 1 96.06 34 SER B CA 1
ATOM 1583 C C . SER B 1 34 ? -2.4 -22.719 3.311 1 96.06 34 SER B C 1
ATOM 1585 O O . SER B 1 34 ? -3.1 -21.953 2.631 1 96.06 34 SER B O 1
ATOM 1587 N N . THR B 1 35 ? -1.77 -23.812 2.84 1 98.19 35 THR B N 1
ATOM 1588 C CA . THR B 1 35 ? -1.894 -24.156 1.431 1 98.19 35 THR B CA 1
ATOM 1589 C C . THR B 1 35 ? -3.35 -24.453 1.071 1 98.19 35 THR B C 1
ATOM 1591 O O . THR B 1 35 ? -3.844 -23.984 0.042 1 98.19 35 THR B O 1
ATOM 1594 N N . GLU B 1 36 ? -4.008 -25.172 1.966 1 98.62 36 GLU B N 1
ATOM 1595 C CA . GLU B 1 36 ? -5.41 -25.5 1.729 1 98.62 36 GLU B CA 1
ATOM 1596 C C . GLU B 1 36 ? -6.277 -24.25 1.679 1 98.62 36 GLU B C 1
ATOM 1598 O O . GLU B 1 36 ? -7.23 -24.188 0.901 1 98.62 36 GLU B O 1
ATOM 1603 N N . GLU B 1 37 ? -5.969 -23.281 2.465 1 98.31 37 GLU B N 1
ATOM 1604 C CA . GLU B 1 37 ? -6.703 -22.031 2.453 1 98.31 37 GLU B CA 1
ATOM 1605 C C . GLU B 1 37 ? -6.586 -21.328 1.099 1 98.31 37 GLU B C 1
ATOM 1607 O O . GLU B 1 37 ? -7.578 -20.828 0.566 1 98.31 37 GLU B O 1
ATOM 1612 N N . TYR B 1 38 ? -5.379 -21.297 0.542 1 98.75 38 TYR B N 1
ATOM 1613 C CA . TYR B 1 38 ? -5.184 -20.719 -0.784 1 98.75 38 TYR B CA 1
ATOM 1614 C C . TYR B 1 38 ? -6.016 -21.453 -1.825 1 98.75 38 TYR B C 1
ATOM 1616 O O . TYR B 1 38 ? -6.625 -20.828 -2.697 1 98.75 38 TYR B O 1
ATOM 1624 N N . ILE B 1 39 ? -5.996 -22.734 -1.728 1 98.88 39 ILE B N 1
ATOM 1625 C CA . ILE B 1 39 ? -6.676 -23.578 -2.707 1 98.88 39 ILE B CA 1
ATOM 1626 C C . ILE B 1 39 ? -8.18 -23.344 -2.635 1 98.88 39 ILE B C 1
ATOM 1628 O O . ILE B 1 39 ? -8.828 -23.094 -3.656 1 98.88 39 ILE B O 1
ATOM 1632 N N . VAL B 1 40 ? -8.742 -23.328 -1.47 1 98.75 40 VAL B N 1
ATOM 1633 C CA . VAL B 1 40 ? -10.18 -23.203 -1.271 1 98.75 40 VAL B CA 1
ATOM 1634 C C . VAL B 1 40 ? -10.625 -21.781 -1.64 1 98.75 40 VAL B C 1
ATOM 1636 O O . VAL B 1 40 ? -11.578 -21.609 -2.398 1 98.75 40 VAL B O 1
ATOM 1639 N N . ASP B 1 41 ? -9.938 -20.781 -1.198 1 98.75 41 ASP B N 1
ATOM 1640 C CA . ASP B 1 41 ? -10.336 -19.391 -1.415 1 98.75 41 ASP B CA 1
ATOM 1641 C C . ASP B 1 41 ? -10.195 -19 -2.887 1 98.75 41 ASP B C 1
ATOM 1643 O O . ASP B 1 41 ? -10.922 -18.141 -3.377 1 98.75 41 ASP B O 1
ATOM 1647 N N . SER B 1 42 ? -9.289 -19.641 -3.615 1 98.88 42 SER B N 1
ATOM 1648 C CA . SER B 1 42 ? -9.055 -19.344 -5.023 1 98.88 42 SER B CA 1
ATOM 1649 C C . SER B 1 42 ? -10.258 -19.719 -5.879 1 98.88 42 SER B C 1
ATOM 1651 O O . SER B 1 42 ? -10.43 -19.203 -6.984 1 98.88 42 SER B O 1
ATOM 1653 N N . GLN B 1 43 ? -11.055 -20.609 -5.367 1 98.81 43 GLN B N 1
ATOM 1654 C CA . GLN B 1 43 ? -12.141 -21.188 -6.16 1 98.81 43 GLN B CA 1
ATOM 1655 C C . GLN B 1 43 ? -13.18 -20.125 -6.504 1 98.81 43 GLN B C 1
ATOM 1657 O O . GLN B 1 43 ? -13.898 -20.25 -7.496 1 98.81 43 GLN B O 1
ATOM 1662 N N . ASN B 1 44 ? -13.281 -19.047 -5.75 1 98.56 44 ASN B N 1
ATOM 1663 C CA . ASN B 1 44 ? -14.305 -18.016 -5.945 1 98.56 44 ASN B CA 1
ATOM 1664 C C . ASN B 1 44 ? -13.703 -16.719 -6.469 1 98.56 44 ASN B C 1
ATOM 1666 O O . ASN B 1 44 ? -14.305 -15.656 -6.328 1 98.56 44 ASN B O 1
ATOM 1670 N N . LYS B 1 45 ? -12.555 -16.766 -7.035 1 98.88 45 LYS B N 1
ATOM 1671 C CA . LYS B 1 45 ? -11.844 -15.586 -7.527 1 98.88 45 LYS B CA 1
ATOM 1672 C C . LYS B 1 45 ? -11.477 -15.742 -9 1 98.88 45 LYS B C 1
ATOM 1674 O O . LYS B 1 45 ? -11.398 -16.859 -9.508 1 98.88 45 LYS B O 1
ATOM 1679 N N . PRO B 1 46 ? -11.273 -14.609 -9.75 1 98.94 46 PRO B N 1
ATOM 1680 C CA . PRO B 1 46 ? -10.719 -14.734 -11.094 1 98.94 46 PRO B CA 1
ATOM 1681 C C . PRO B 1 46 ? -9.391 -15.5 -11.117 1 98.94 46 PRO B C 1
ATOM 1683 O O . PRO B 1 46 ? -8.516 -15.25 -10.289 1 98.94 46 PRO B O 1
ATOM 1686 N N . PHE B 1 47 ? -9.281 -16.438 -12.047 1 98.94 47 PHE B N 1
ATOM 1687 C CA . PHE B 1 47 ? -8.242 -17.453 -12.047 1 98.94 47 PHE B CA 1
ATOM 1688 C C . PHE B 1 47 ? -7.688 -17.656 -13.453 1 98.94 47 PHE B C 1
ATOM 1690 O O . PHE B 1 47 ? -8.43 -18.016 -14.367 1 98.94 47 PHE B O 1
ATOM 1697 N N . ILE B 1 48 ? -6.383 -17.406 -13.594 1 98.94 48 ILE B N 1
ATOM 1698 C CA . ILE B 1 48 ? -5.703 -17.625 -14.875 1 98.94 48 ILE B CA 1
ATOM 1699 C C . ILE B 1 48 ? -4.699 -18.766 -14.742 1 98.94 48 ILE B C 1
ATOM 1701 O O . ILE B 1 48 ? -3.938 -18.812 -13.773 1 98.94 48 ILE B O 1
ATOM 1705 N N . ALA B 1 49 ? -4.723 -19.688 -15.703 1 98.88 49 ALA B N 1
ATOM 1706 C CA . ALA B 1 49 ? -3.789 -20.797 -15.695 1 98.88 49 ALA B CA 1
ATOM 1707 C C . ALA B 1 49 ? -3.014 -20.875 -17.016 1 98.88 49 ALA B C 1
ATOM 1709 O O . ALA B 1 49 ? -3.471 -20.375 -18.031 1 98.88 49 ALA B O 1
ATOM 1710 N N . CYS B 1 50 ? -1.87 -21.406 -16.875 1 98.5 50 CYS B N 1
ATOM 1711 C CA . CYS B 1 50 ? -1.026 -21.719 -18.031 1 98.5 50 CYS B CA 1
ATOM 1712 C C . CYS B 1 50 ? -0.907 -23.219 -18.219 1 98.5 50 CYS B C 1
ATOM 1714 O O . CYS B 1 50 ? -0.706 -23.969 -17.266 1 98.5 50 CYS B O 1
ATOM 1716 N N . PHE B 1 51 ? -0.992 -23.672 -19.547 1 98.19 51 PHE B N 1
ATOM 1717 C CA . PHE B 1 51 ? -0.964 -25.094 -19.859 1 98.19 51 PHE B CA 1
ATOM 1718 C C . PHE B 1 51 ? 0.131 -25.406 -20.875 1 98.19 51 PHE B C 1
ATOM 1720 O O . PHE B 1 51 ? 0.385 -24.609 -21.781 1 98.19 51 PHE B O 1
ATOM 1727 N N . LEU B 1 52 ? 0.834 -26.438 -20.656 1 96.81 52 LEU B N 1
ATOM 1728 C CA . LEU B 1 52 ? 1.583 -27.141 -21.688 1 96.81 52 LEU B CA 1
ATOM 1729 C C . LEU B 1 52 ? 0.811 -28.359 -22.188 1 96.81 52 LEU B C 1
ATOM 1731 O O . LEU B 1 52 ? 0.687 -29.359 -21.469 1 96.81 52 LEU B O 1
ATOM 1735 N N . GLU B 1 53 ? 0.24 -28.172 -23.344 1 94 53 GLU B N 1
ATOM 1736 C CA . GLU B 1 53 ? -0.741 -29.141 -23.828 1 94 53 GLU B CA 1
ATOM 1737 C C . GLU B 1 53 ? -1.938 -29.219 -22.875 1 94 53 GLU B C 1
ATOM 1739 O O . GLU B 1 53 ? -2.576 -28.203 -22.594 1 94 53 GLU B O 1
ATOM 1744 N N . GLU B 1 54 ? -2.209 -30.328 -22.25 1 94.19 54 GLU B N 1
ATOM 1745 C CA . GLU B 1 54 ? -3.377 -30.453 -21.375 1 94.19 54 GLU B CA 1
ATOM 1746 C C . GLU B 1 54 ? -2.984 -30.375 -19.906 1 94.19 54 GLU B C 1
ATOM 1748 O O . GLU B 1 54 ? -3.844 -30.422 -19.016 1 94.19 54 GLU B O 1
ATOM 1753 N N . ASN B 1 55 ? -1.701 -30.094 -19.656 1 97.06 55 ASN B N 1
ATOM 1754 C CA . ASN B 1 55 ? -1.204 -30.109 -18.281 1 97.06 55 ASN B CA 1
ATOM 1755 C C . ASN B 1 55 ? -1.024 -28.703 -17.734 1 97.06 55 ASN B C 1
ATOM 1757 O O . ASN B 1 55 ? -0.331 -27.875 -18.344 1 97.06 55 ASN B O 1
ATOM 1761 N N . PRO B 1 56 ? -1.693 -28.438 -16.641 1 98.5 56 PRO B N 1
ATOM 1762 C CA . PRO B 1 56 ? -1.43 -27.125 -16.031 1 98.5 56 PRO B CA 1
ATOM 1763 C C . PRO B 1 56 ? -0.013 -27.016 -15.477 1 98.5 56 PRO B C 1
ATOM 1765 O O . PRO B 1 56 ? 0.476 -27.953 -14.828 1 98.5 56 PRO B O 1
ATOM 1768 N N . VAL B 1 57 ? 0.678 -25.859 -15.719 1 98.5 57 VAL B N 1
ATOM 1769 C CA . VAL B 1 57 ? 2.068 -25.734 -15.297 1 98.5 57 VAL B CA 1
ATOM 1770 C C . VAL B 1 57 ? 2.232 -24.484 -14.43 1 98.5 57 VAL B C 1
ATOM 1772 O O . VAL B 1 57 ? 3.258 -24.312 -13.766 1 98.5 57 VAL B O 1
ATOM 1775 N N . GLY B 1 58 ? 1.241 -23.578 -14.359 1 98.81 58 GLY B N 1
ATOM 1776 C CA . GLY B 1 58 ? 1.24 -22.375 -13.547 1 98.81 58 GLY B CA 1
ATOM 1777 C C . GLY B 1 58 ? -0.127 -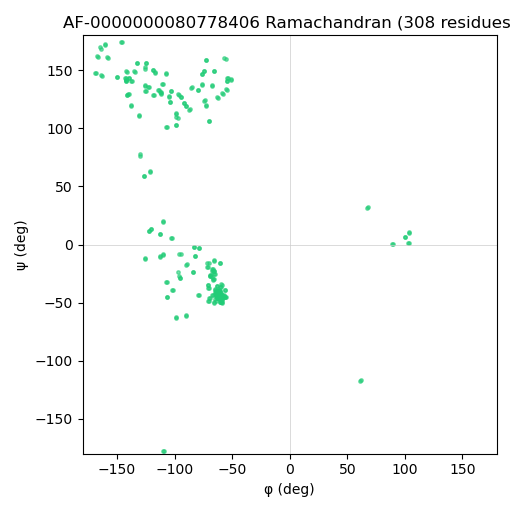21.719 -13.445 1 98.81 58 GLY B C 1
ATOM 1778 O O . GLY B 1 58 ? -1.041 -22.062 -14.195 1 98.81 58 GLY B O 1
ATOM 1779 N N . PHE B 1 59 ? -0.29 -20.859 -12.453 1 98.94 59 PHE B N 1
ATOM 1780 C CA . PHE B 1 59 ? -1.542 -20.125 -12.305 1 98.94 59 PHE B CA 1
ATOM 1781 C C . PHE B 1 59 ? -1.338 -18.859 -11.484 1 98.94 59 PHE B C 1
ATOM 1783 O O . PHE B 1 59 ? -0.305 -18.703 -10.828 1 98.94 59 PHE B O 1
ATOM 1790 N N . VAL B 1 60 ? -2.207 -17.953 -11.578 1 98.94 60 VAL B N 1
ATOM 1791 C CA . VAL B 1 60 ? -2.281 -16.75 -10.75 1 98.94 60 VAL B CA 1
ATOM 1792 C C . VAL B 1 60 ? -3.74 -16.422 -10.461 1 98.94 60 VAL B C 1
ATOM 1794 O O . VAL B 1 60 ? -4.605 -16.578 -11.328 1 98.94 60 VAL B O 1
ATOM 1797 N N . VAL B 1 61 ? -3.977 -15.984 -9.273 1 98.94 61 VAL B N 1
ATOM 1798 C CA . VAL B 1 61 ? -5.332 -15.68 -8.82 1 98.94 61 VAL B CA 1
ATOM 1799 C C . VAL B 1 61 ? -5.434 -14.203 -8.461 1 98.94 61 VAL B C 1
ATOM 1801 O O . VAL B 1 61 ? -4.594 -13.672 -7.73 1 98.94 61 VAL B O 1
ATOM 1804 N N . LEU B 1 62 ? -6.438 -13.523 -9.023 1 98.94 62 LEU B N 1
ATOM 1805 C CA . LEU B 1 62 ? -6.68 -12.102 -8.773 1 98.94 62 LEU B CA 1
ATOM 1806 C C . LEU B 1 62 ? -7.656 -11.914 -7.617 1 98.94 62 LEU B C 1
ATOM 1808 O O . LEU B 1 62 ? -8.734 -12.516 -7.602 1 98.94 62 LEU B O 1
ATOM 1812 N N . ASN B 1 63 ? -7.277 -11.242 -6.613 1 98.88 63 ASN B N 1
ATOM 1813 C CA . ASN B 1 63 ? -8.117 -10.695 -5.555 1 98.88 63 ASN B CA 1
ATOM 1814 C C . ASN B 1 63 ? -8.211 -9.18 -5.637 1 98.88 63 ASN B C 1
ATOM 1816 O O . ASN B 1 63 ? -7.863 -8.586 -6.66 1 98.88 63 ASN B O 1
ATOM 1820 N N . ASN B 1 64 ? -8.844 -8.516 -4.805 1 98.81 64 ASN B N 1
ATOM 1821 C CA . ASN B 1 64 ? -8.805 -7.062 -4.664 1 98.81 64 ASN B CA 1
ATOM 1822 C C . ASN B 1 64 ? -8.844 -6.641 -3.199 1 98.81 64 ASN B C 1
ATOM 1824 O O . ASN B 1 64 ? -9.453 -7.316 -2.369 1 98.81 64 ASN B O 1
ATOM 1828 N N . THR B 1 65 ? -8.219 -5.547 -2.883 1 98.81 65 THR B N 1
ATOM 1829 C CA . THR B 1 65 ? -8.188 -5.051 -1.514 1 98.81 65 THR B CA 1
ATOM 1830 C C . THR B 1 65 ? -8.969 -3.746 -1.392 1 98.81 65 THR B C 1
ATOM 1832 O O . THR B 1 65 ? -9.18 -3.242 -0.286 1 98.81 65 THR B O 1
ATOM 1835 N N . SER B 1 66 ? -9.344 -3.195 -2.432 1 98.75 66 SER B N 1
ATOM 1836 C CA . SER B 1 66 ? -10.219 -2.033 -2.545 1 98.75 66 SER B CA 1
ATOM 1837 C C . SER B 1 66 ? -10.828 -1.937 -3.938 1 98.75 66 SER B C 1
ATOM 1839 O O . SER B 1 66 ? -10.469 -2.695 -4.836 1 98.75 66 SER B O 1
ATOM 1841 N N . PRO B 1 67 ? -11.758 -1.036 -4.145 1 98.12 67 PRO B N 1
ATOM 1842 C CA . PRO B 1 67 ? -12.289 -0.863 -5.496 1 98.12 67 PRO B CA 1
ATOM 1843 C C . PRO B 1 67 ? -11.219 -0.451 -6.504 1 98.12 67 PRO B C 1
ATOM 1845 O O . PRO B 1 67 ? -11.375 -0.676 -7.707 1 98.12 67 PRO B O 1
ATOM 1848 N N . ASP B 1 68 ? -10.07 0.002 -6.035 1 98.38 68 ASP B N 1
ATOM 1849 C CA . ASP B 1 68 ? -9.062 0.555 -6.93 1 98.38 68 ASP B CA 1
ATOM 1850 C C . ASP B 1 68 ? -7.844 -0.366 -7.027 1 98.38 68 ASP B C 1
ATOM 1852 O O . ASP B 1 68 ? -6.98 -0.177 -7.887 1 98.38 68 ASP B O 1
ATOM 1856 N N . CYS B 1 69 ? -7.844 -1.396 -6.141 1 98.88 69 CYS B N 1
ATOM 1857 C CA . CYS B 1 69 ? -6.574 -2.107 -6.055 1 98.88 69 CYS B CA 1
ATOM 1858 C C . CYS B 1 69 ? -6.781 -3.613 -6.164 1 98.88 69 CYS B C 1
ATOM 1860 O O . CYS B 1 69 ? -7.359 -4.23 -5.266 1 98.88 69 CYS B O 1
ATOM 1862 N N . ALA B 1 70 ? -6.301 -4.152 -7.312 1 98.88 70 ALA B N 1
ATOM 1863 C CA . ALA B 1 70 ? -6.195 -5.602 -7.434 1 98.88 70 ALA B CA 1
ATOM 1864 C C . ALA B 1 70 ? -5.043 -6.141 -6.59 1 98.88 70 ALA B C 1
ATOM 1866 O O . ALA B 1 70 ? -4.145 -5.387 -6.203 1 98.88 70 ALA B O 1
ATOM 1867 N N . ASP B 1 71 ? -5.078 -7.375 -6.262 1 98.88 71 ASP B N 1
ATOM 1868 C CA . ASP B 1 71 ? -4.082 -8.055 -5.441 1 98.88 71 ASP B CA 1
ATOM 1869 C C . ASP B 1 71 ? -3.791 -9.453 -5.969 1 98.88 71 ASP B C 1
ATOM 1871 O O . ASP B 1 71 ? -4.715 -10.203 -6.301 1 98.88 71 ASP B O 1
ATOM 1875 N N . ILE B 1 72 ? -2.535 -9.734 -6.141 1 98.94 72 ILE B N 1
ATOM 1876 C CA . ILE B 1 72 ? -2.17 -11.109 -6.441 1 98.94 72 ILE B CA 1
ATOM 1877 C C . ILE B 1 72 ? -2.393 -11.984 -5.207 1 98.94 72 ILE B C 1
ATOM 1879 O O . ILE B 1 72 ? -1.594 -11.953 -4.27 1 98.94 72 ILE B O 1
ATOM 1883 N N . PHE B 1 73 ? -3.443 -12.773 -5.277 1 98.94 73 PHE B N 1
ATOM 1884 C CA . PHE B 1 73 ? -3.816 -13.602 -4.137 1 98.94 73 PHE B CA 1
ATOM 1885 C C . PHE B 1 73 ? -2.809 -14.727 -3.936 1 98.94 73 PHE B C 1
ATOM 1887 O O . PHE B 1 73 ? -2.328 -14.945 -2.822 1 98.94 73 PHE B O 1
ATOM 1894 N N . VAL B 1 74 ? -2.506 -15.391 -4.988 1 98.88 74 VAL B N 1
ATOM 1895 C CA . VAL B 1 74 ? -1.509 -16.453 -5.016 1 98.88 74 VAL B CA 1
ATOM 1896 C C . VAL B 1 74 ? -1.11 -16.75 -6.461 1 98.88 74 VAL B C 1
ATOM 1898 O O . VAL B 1 74 ? -1.929 -16.625 -7.375 1 98.88 74 VAL B O 1
ATOM 1901 N N . MET B 1 75 ? 0.124 -17.094 -6.66 1 98.88 75 MET B N 1
ATOM 1902 C CA . MET B 1 75 ? 0.689 -17.484 -7.945 1 98.88 75 MET B CA 1
ATOM 1903 C C . MET B 1 75 ? 1.697 -18.609 -7.777 1 98.88 75 MET B C 1
ATOM 1905 O O . MET B 1 75 ? 2.443 -18.641 -6.797 1 98.88 75 MET B O 1
ATOM 1909 N N . GLY B 1 76 ? 1.66 -19.516 -8.688 1 98.75 76 GLY B N 1
ATOM 1910 C CA . GLY B 1 76 ? 2.633 -20.594 -8.695 1 98.75 76 GLY B CA 1
ATOM 1911 C C . GLY B 1 76 ? 2.938 -21.109 -10.086 1 98.75 76 GLY B C 1
ATOM 1912 O O . GLY B 1 76 ? 2.051 -21.172 -10.945 1 98.75 76 GLY B O 1
ATOM 1913 N N . ILE B 1 77 ? 4.125 -21.469 -10.305 1 98.69 77 ILE B N 1
ATOM 1914 C CA . ILE B 1 77 ? 4.621 -22.188 -11.469 1 98.69 77 ILE B CA 1
ATOM 1915 C C . ILE B 1 77 ? 5.367 -23.438 -11.023 1 98.69 77 ILE B C 1
ATOM 1917 O O . ILE B 1 77 ? 6.203 -23.391 -10.117 1 98.69 77 ILE B O 1
ATOM 1921 N N . LYS B 1 78 ? 5.074 -24.547 -11.609 1 98.44 78 LYS B N 1
ATOM 1922 C CA . LYS B 1 78 ? 5.816 -25.75 -11.266 1 98.44 78 LYS B CA 1
ATOM 1923 C C . LYS B 1 78 ? 7.32 -25.516 -11.352 1 98.44 78 LYS B C 1
ATOM 1925 O O . LYS B 1 78 ? 7.801 -24.859 -12.273 1 98.44 78 LYS B O 1
ATOM 1930 N N . LYS B 1 79 ? 7.961 -26.125 -10.438 1 97.31 79 LYS B N 1
ATOM 1931 C CA . LYS B 1 79 ? 9.383 -25.875 -10.25 1 97.31 79 LYS B CA 1
ATOM 1932 C C . LYS B 1 79 ? 10.172 -26.141 -11.531 1 97.31 79 LYS B C 1
ATOM 1934 O O . LYS B 1 79 ? 11.031 -25.344 -11.914 1 97.31 79 LYS B O 1
ATOM 1939 N N . LYS B 1 80 ? 9.844 -27.141 -12.258 1 96.56 80 LYS B N 1
ATOM 1940 C CA . LYS B 1 80 ? 10.562 -27.562 -13.461 1 96.56 80 LYS B CA 1
ATOM 1941 C C . LYS B 1 80 ? 10.453 -26.516 -14.562 1 96.56 80 LYS B C 1
ATOM 1943 O O . LYS B 1 80 ? 11.242 -26.516 -15.508 1 96.56 80 LYS B O 1
ATOM 1948 N N . PHE B 1 81 ? 9.57 -25.594 -14.445 1 97.19 81 PHE B N 1
ATOM 1949 C CA . PHE B 1 81 ? 9.328 -24.625 -15.508 1 97.19 81 PHE B CA 1
ATOM 1950 C C . PHE B 1 81 ? 9.766 -23.219 -15.07 1 97.19 81 PHE B C 1
ATOM 1952 O O . PHE B 1 81 ? 9.438 -22.234 -15.734 1 97.19 81 PHE B O 1
ATOM 1959 N N . HIS B 1 82 ? 10.438 -23.125 -13.938 1 96.06 82 HIS B N 1
ATOM 1960 C CA . HIS B 1 82 ? 10.969 -21.844 -13.492 1 96.06 82 HIS B CA 1
ATOM 1961 C C . HIS B 1 82 ? 12.055 -21.328 -14.43 1 96.06 82 HIS B C 1
ATOM 1963 O O . HIS B 1 82 ? 12.734 -22.125 -15.086 1 96.06 82 HIS B O 1
ATOM 1969 N N . ARG B 1 83 ? 12.133 -20.094 -14.5 1 94.56 83 ARG B N 1
ATOM 1970 C CA . ARG B 1 83 ? 13.18 -19.391 -15.25 1 94.56 83 ARG B CA 1
ATOM 1971 C C . ARG B 1 83 ? 13.031 -19.641 -16.75 1 94.56 83 ARG B C 1
ATOM 1973 O O . ARG B 1 83 ? 14.031 -19.75 -17.469 1 94.56 83 ARG B O 1
ATOM 1980 N N . GLN B 1 84 ? 11.781 -19.812 -17.156 1 94.75 84 GLN B N 1
ATOM 1981 C CA . GLN B 1 84 ? 11.5 -20.016 -18.578 1 94.75 84 GLN B CA 1
ATOM 1982 C C . GLN B 1 84 ? 10.539 -18.953 -19.109 1 94.75 84 GLN B C 1
ATOM 1984 O O . GLN B 1 84 ? 9.953 -19.125 -20.172 1 94.75 84 GLN B O 1
ATOM 1989 N N . GLY B 1 85 ? 10.328 -17.938 -18.328 1 95.62 85 GLY B N 1
ATOM 1990 C CA . GLY B 1 85 ? 9.539 -16.797 -18.781 1 95.62 85 GLY B CA 1
ATOM 1991 C C . GLY B 1 85 ? 8.055 -16.953 -18.5 1 95.62 85 GLY B C 1
ATOM 1992 O O . GLY B 1 85 ? 7.266 -16.062 -18.812 1 95.62 85 GLY B O 1
ATOM 1993 N N . LEU B 1 86 ? 7.645 -18.031 -17.906 1 97 86 LEU B N 1
ATOM 1994 C CA . LEU B 1 86 ? 6.227 -18.297 -17.672 1 97 86 LEU B CA 1
ATOM 1995 C C . LEU B 1 86 ? 5.66 -17.359 -16.609 1 97 86 LEU B C 1
ATOM 1997 O O . LEU B 1 86 ? 4.5 -16.953 -16.703 1 97 86 LEU B O 1
ATOM 2001 N N . GLY B 1 87 ? 6.449 -17.062 -15.602 1 97.81 87 GLY B N 1
ATOM 2002 C CA . GLY B 1 87 ? 6.023 -16.109 -14.594 1 97.81 87 GLY B CA 1
ATOM 2003 C C . GLY B 1 87 ? 5.66 -14.75 -15.172 1 97.81 87 GLY B C 1
ATOM 2004 O O . GLY B 1 87 ? 4.625 -14.18 -14.82 1 97.81 87 GLY B O 1
ATOM 2005 N N . LYS B 1 88 ? 6.5 -14.32 -16.031 1 98.06 88 LYS B N 1
ATOM 2006 C CA . LYS B 1 88 ? 6.254 -13.047 -16.703 1 98.06 88 LYS B CA 1
ATOM 2007 C C . LYS B 1 88 ? 4.957 -13.078 -17.5 1 98.06 88 LYS B C 1
ATOM 2009 O O . LYS B 1 88 ? 4.145 -12.164 -17.422 1 98.06 88 LYS B O 1
ATOM 2014 N N . LYS B 1 89 ? 4.758 -14.133 -18.234 1 97.44 89 LYS B N 1
ATOM 2015 C CA . LYS B 1 89 ? 3.559 -14.273 -19.062 1 97.44 89 LYS B CA 1
ATOM 2016 C C . LYS B 1 89 ? 2.299 -14.289 -18.203 1 97.44 89 LYS B C 1
ATOM 2018 O O . LYS B 1 89 ? 1.306 -13.641 -18.531 1 97.44 89 LYS B O 1
ATOM 2023 N N . LEU B 1 90 ? 2.336 -15 -17.109 1 98.44 90 LEU B N 1
ATOM 2024 C CA . LEU B 1 90 ? 1.195 -15.078 -16.203 1 98.44 90 LEU B CA 1
ATOM 2025 C C . LEU B 1 90 ? 0.921 -13.727 -15.547 1 98.44 90 LEU B C 1
ATOM 2027 O O . LEU B 1 90 ? -0.233 -13.305 -15.445 1 98.44 90 LEU B O 1
ATOM 2031 N N . ASN B 1 91 ? 1.99 -13.078 -15.117 1 98.62 91 ASN B N 1
ATOM 2032 C CA . ASN B 1 91 ? 1.829 -11.758 -14.508 1 98.62 91 ASN B CA 1
ATOM 2033 C C . ASN B 1 91 ? 1.23 -10.758 -15.484 1 98.62 91 ASN B C 1
ATOM 2035 O O . ASN B 1 91 ? 0.365 -9.961 -15.109 1 98.62 91 ASN B O 1
ATOM 2039 N N . GLU B 1 92 ? 1.688 -10.773 -16.688 1 98.5 92 GLU B N 1
ATOM 2040 C CA . GLU B 1 92 ? 1.146 -9.891 -17.719 1 98.5 92 GLU B CA 1
ATOM 2041 C C . GLU B 1 92 ? -0.336 -10.164 -17.953 1 98.5 92 GLU B C 1
ATOM 2043 O O . GLU B 1 92 ? -1.13 -9.227 -18.094 1 98.5 92 GLU B O 1
ATOM 2048 N N . ALA B 1 93 ? -0.699 -11.453 -18.062 1 98.75 93 ALA B N 1
ATOM 2049 C CA . ALA B 1 93 ? -2.104 -11.812 -18.219 1 98.75 93 ALA B CA 1
ATOM 2050 C C . ALA B 1 93 ? -2.936 -11.328 -17.031 1 98.75 93 ALA B C 1
ATOM 2052 O O . ALA B 1 93 ? -4.039 -10.805 -17.219 1 98.75 93 ALA B O 1
ATOM 2053 N N . TYR B 1 94 ? -2.398 -11.477 -15.867 1 98.88 94 TYR B N 1
ATOM 2054 C CA . TYR B 1 94 ? -3.037 -10.992 -14.648 1 98.88 94 TYR B CA 1
ATOM 2055 C C . TYR B 1 94 ? -3.242 -9.484 -14.703 1 98.88 94 TYR B C 1
ATOM 2057 O O . TYR B 1 94 ? -4.336 -8.984 -14.422 1 98.88 94 TYR B O 1
ATOM 2065 N N . GLU B 1 95 ? -2.215 -8.75 -15.047 1 98.88 95 GLU B N 1
ATOM 2066 C CA . GLU B 1 95 ? -2.312 -7.297 -15.102 1 98.88 95 GLU B CA 1
ATOM 2067 C C . GLU B 1 95 ? -3.316 -6.848 -16.156 1 98.88 95 GLU B C 1
ATOM 2069 O O . GLU B 1 95 ? -4.047 -5.875 -15.953 1 98.88 95 GLU B O 1
ATOM 2074 N N . ASN B 1 96 ? -3.295 -7.523 -17.266 1 98.69 96 ASN B N 1
ATOM 2075 C CA . ASN B 1 96 ? -4.277 -7.219 -18.297 1 98.69 96 ASN B CA 1
ATOM 2076 C C . ASN B 1 96 ? -5.703 -7.414 -17.797 1 98.69 96 ASN B C 1
ATOM 2078 O O . ASN B 1 96 ? -6.578 -6.578 -18.047 1 98.69 96 ASN B O 1
ATOM 2082 N N . LEU B 1 97 ? -5.918 -8.508 -17.094 1 98.81 97 LEU B N 1
ATOM 2083 C CA . LEU B 1 97 ? -7.234 -8.758 -16.516 1 98.81 97 LEU B CA 1
ATOM 2084 C C . LEU B 1 97 ? -7.594 -7.68 -15.5 1 98.81 97 LEU B C 1
ATOM 2086 O O . LEU B 1 97 ? -8.719 -7.184 -15.492 1 98.81 97 LEU B O 1
ATOM 2090 N N . ALA B 1 98 ? -6.652 -7.312 -14.609 1 98.81 98 ALA B N 1
ATOM 2091 C CA . ALA B 1 98 ? -6.871 -6.277 -13.602 1 98.81 98 ALA B CA 1
ATOM 2092 C C . ALA B 1 98 ? -7.27 -4.953 -14.25 1 98.81 98 ALA B C 1
ATOM 2094 O O . ALA B 1 98 ? -8.203 -4.289 -13.797 1 98.81 98 ALA B O 1
ATOM 2095 N N . ARG B 1 99 ? -6.555 -4.59 -15.352 1 98.56 99 ARG B N 1
ATOM 2096 C CA . ARG B 1 99 ? -6.891 -3.381 -16.094 1 98.56 99 ARG B CA 1
ATOM 2097 C C . ARG B 1 99 ? -8.305 -3.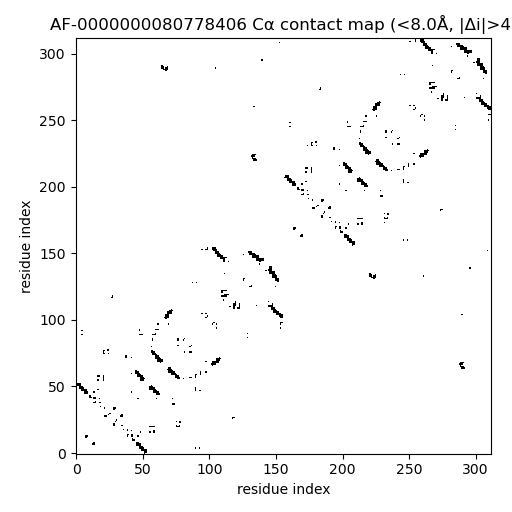461 -16.656 1 98.56 99 ARG B C 1
ATOM 2099 O O . ARG B 1 99 ? -9.07 -2.502 -16.562 1 98.56 99 ARG B O 1
ATOM 2106 N N . LYS B 1 100 ? -8.586 -4.582 -17.234 1 98.25 100 LYS B N 1
ATOM 2107 C CA . LYS B 1 100 ? -9.898 -4.777 -17.844 1 98.25 100 LYS B CA 1
ATOM 2108 C C . LYS B 1 100 ? -11.008 -4.637 -16.812 1 98.25 100 LYS B C 1
ATOM 2110 O O . LYS B 1 100 ? -12.094 -4.129 -17.125 1 98.25 100 LYS B O 1
ATOM 2115 N N . LEU B 1 101 ? -10.727 -5.059 -15.617 1 98.19 101 LEU B N 1
ATOM 2116 C CA . LEU B 1 101 ? -11.711 -5.012 -14.547 1 98.19 101 LEU B CA 1
ATOM 2117 C C . LEU B 1 101 ? -11.773 -3.625 -13.914 1 98.19 101 LEU B C 1
ATOM 2119 O O . LEU B 1 101 ? -12.602 -3.371 -13.039 1 98.19 101 LEU B O 1
ATOM 2123 N N . GLY B 1 102 ? -10.852 -2.717 -14.227 1 98 102 GLY B N 1
ATOM 2124 C CA . GLY B 1 102 ? -10.961 -1.313 -13.867 1 98 102 GLY B CA 1
ATOM 2125 C C . GLY B 1 102 ? -10.078 -0.931 -12.695 1 98 102 GLY B C 1
ATOM 2126 O O . GLY B 1 102 ? -10.18 0.182 -12.172 1 98 102 GLY B O 1
ATOM 2127 N N . TYR B 1 103 ? -9.18 -1.827 -12.289 1 98.56 103 TYR B N 1
ATOM 2128 C CA . TYR B 1 103 ? -8.305 -1.512 -11.164 1 98.56 103 TYR B CA 1
ATOM 2129 C C . TYR B 1 103 ? -7.195 -0.552 -11.586 1 98.56 103 TYR B C 1
ATOM 2131 O O . TYR B 1 103 ? -6.66 -0.658 -12.688 1 98.56 103 TYR B O 1
ATOM 2139 N N . THR B 1 104 ? -6.805 0.29 -10.695 1 98.5 104 THR B N 1
ATOM 2140 C CA . THR B 1 104 ? -5.777 1.298 -10.938 1 98.5 104 THR B CA 1
ATOM 2141 C C . THR B 1 104 ? -4.41 0.8 -10.469 1 98.5 104 THR B C 1
ATOM 2143 O O . THR B 1 104 ? -3.379 1.214 -11 1 98.5 104 THR B O 1
ATOM 2146 N N . TYR B 1 105 ? -4.426 -0.05 -9.484 1 98.81 105 TYR B N 1
ATOM 2147 C CA . TYR B 1 105 ? -3.193 -0.549 -8.891 1 98.81 105 TYR B CA 1
ATOM 2148 C C . TYR B 1 105 ? -3.234 -2.066 -8.742 1 98.81 105 TYR B C 1
ATOM 2150 O O . TYR B 1 105 ? -4.312 -2.664 -8.727 1 98.81 105 TYR B O 1
ATOM 2158 N N . SER B 1 106 ? -2.084 -2.643 -8.688 1 98.94 106 SER B N 1
ATOM 2159 C CA . SER B 1 106 ? -1.914 -4.023 -8.242 1 98.94 106 SER B CA 1
ATOM 2160 C C . SER B 1 106 ? -0.949 -4.109 -7.062 1 98.94 106 SER B C 1
ATOM 2162 O O . SER B 1 106 ? 0.091 -3.447 -7.055 1 98.94 106 SER B O 1
ATOM 2164 N N . GLN B 1 107 ? -1.329 -4.875 -6.098 1 98.94 107 GLN B N 1
ATOM 2165 C CA . GLN B 1 107 ? -0.498 -5.121 -4.926 1 98.94 107 GLN B CA 1
ATOM 2166 C C . GLN B 1 107 ? -0.153 -6.602 -4.793 1 98.94 107 GLN B C 1
ATOM 2168 O O . GLN B 1 107 ? -0.888 -7.461 -5.285 1 98.94 107 GLN B O 1
ATOM 2173 N N . VAL B 1 108 ? 0.955 -6.898 -4.242 1 98.94 108 VAL B N 1
ATOM 2174 C CA . VAL B 1 108 ? 1.289 -8.258 -3.826 1 98.94 108 VAL B CA 1
ATOM 2175 C C . VAL B 1 108 ? 2.07 -8.219 -2.516 1 98.94 108 VAL B C 1
ATOM 2177 O O . VAL B 1 108 ? 2.848 -7.293 -2.275 1 98.94 108 VAL B O 1
ATOM 2180 N N . LYS B 1 109 ? 1.817 -9.195 -1.662 1 98.81 109 LYS B N 1
ATOM 2181 C CA . LYS B 1 109 ? 2.482 -9.344 -0.371 1 98.81 109 LYS B CA 1
ATOM 2182 C C . LYS B 1 109 ? 3.377 -10.578 -0.353 1 98.81 109 LYS B C 1
ATOM 2184 O O . LYS B 1 109 ? 2.988 -11.641 -0.841 1 98.81 109 LYS B O 1
ATOM 2189 N N . THR B 1 110 ? 4.551 -10.414 0.071 1 98.69 110 THR B N 1
ATOM 2190 C CA . THR B 1 110 ? 5.496 -11.523 0.226 1 98.69 110 THR B CA 1
ATOM 2191 C C . THR B 1 110 ? 6.414 -11.281 1.422 1 98.69 110 THR B C 1
ATOM 2193 O O . THR B 1 110 ? 6.301 -10.266 2.105 1 98.69 110 THR B O 1
ATOM 2196 N N . VAL B 1 111 ? 7.258 -12.258 1.77 1 98.5 111 VAL B N 1
ATOM 2197 C CA . VAL B 1 111 ? 8.18 -12.117 2.895 1 98.5 111 VAL B CA 1
ATOM 2198 C C . VAL B 1 111 ? 9.344 -11.219 2.496 1 98.5 111 VAL B C 1
ATOM 2200 O O . VAL B 1 111 ? 9.883 -11.344 1.395 1 98.5 111 VAL B O 1
ATOM 2203 N N . GLU B 1 112 ? 9.711 -10.367 3.359 1 98.75 112 GLU B N 1
ATOM 2204 C CA . GLU B 1 112 ? 10.797 -9.422 3.119 1 98.75 112 GLU B CA 1
ATOM 2205 C C . GLU B 1 112 ? 12.07 -10.141 2.68 1 98.75 112 GLU B C 1
ATOM 2207 O O . GLU B 1 112 ? 12.375 -11.227 3.172 1 98.75 112 GLU B O 1
ATOM 2212 N N . THR B 1 113 ? 12.805 -9.516 1.76 1 98.5 113 THR B N 1
ATOM 2213 C CA . THR B 1 113 ? 14.109 -10.016 1.318 1 98.5 113 THR B CA 1
ATOM 2214 C C . THR B 1 113 ? 15.039 -10.219 2.508 1 98.5 113 THR B C 1
ATOM 2216 O O . THR B 1 113 ? 15.078 -9.391 3.42 1 98.5 113 THR B O 1
ATOM 2219 N N . GLY B 1 114 ? 15.812 -11.281 2.492 1 98 114 GLY B N 1
ATOM 2220 C CA . GLY B 1 114 ? 16.844 -11.5 3.488 1 98 114 GLY B CA 1
ATOM 2221 C C . GLY B 1 114 ? 16.453 -12.523 4.535 1 98 114 GLY B C 1
ATOM 2222 O O . GLY B 1 114 ? 17.281 -12.891 5.387 1 98 114 GLY B O 1
ATOM 2223 N N . HIS B 1 115 ? 15.312 -13.102 4.445 1 97.62 115 HIS B N 1
ATOM 2224 C CA . HIS B 1 115 ? 14.852 -14.031 5.465 1 97.62 115 HIS B CA 1
ATOM 2225 C C . HIS B 1 115 ? 14.906 -15.469 4.957 1 97.62 115 HIS B C 1
ATOM 2227 O O . HIS B 1 115 ? 15.32 -16.375 5.688 1 97.62 115 HIS B O 1
ATOM 2233 N N . TYR B 1 116 ? 14.422 -15.656 3.697 1 97 116 TYR B N 1
ATOM 2234 C CA . TYR B 1 116 ? 14.438 -16.953 3.041 1 97 116 TYR B CA 1
ATOM 2235 C C . TYR B 1 116 ? 14.867 -16.828 1.584 1 97 116 TYR B C 1
ATOM 2237 O O . TYR B 1 116 ? 14.406 -15.93 0.874 1 97 116 TYR B O 1
ATOM 2245 N N . GLN B 1 117 ? 15.625 -17.734 1.144 1 97.62 117 GLN B N 1
ATOM 2246 C CA . GLN B 1 117 ? 16.141 -17.672 -0.22 1 97.62 117 GLN B CA 1
ATOM 2247 C C . GLN B 1 117 ? 15.008 -17.734 -1.241 1 97.62 117 GLN B C 1
ATOM 2249 O O . GLN B 1 117 ? 15.039 -17.031 -2.25 1 97.62 117 GLN B O 1
ATOM 2254 N N . GLU B 1 118 ? 14.055 -18.594 -0.985 1 97.06 118 GLU B N 1
ATOM 2255 C CA . GLU B 1 118 ? 12.922 -18.75 -1.894 1 97.06 118 GLU B CA 1
ATOM 2256 C C . GLU B 1 118 ? 12.148 -17.438 -2.045 1 97.06 118 GLU B C 1
ATOM 2258 O O . GLU B 1 118 ? 11.734 -17.078 -3.148 1 97.06 118 GLU B O 1
ATOM 2263 N N . TYR B 1 119 ? 12.047 -16.703 -0.985 1 97.94 119 TYR B N 1
ATOM 2264 C CA . TYR B 1 119 ? 11.289 -15.461 -1.04 1 97.94 119 TYR B CA 1
ATOM 2265 C C . TYR B 1 119 ? 12.148 -14.32 -1.574 1 97.94 119 TYR B C 1
ATOM 2267 O O . TYR B 1 119 ? 11.625 -13.336 -2.104 1 97.94 119 TYR B O 1
ATOM 2275 N N . ASP B 1 120 ? 13.484 -14.445 -1.437 1 98.69 120 ASP B N 1
ATOM 2276 C CA . ASP B 1 120 ? 14.352 -13.508 -2.141 1 98.69 120 ASP B CA 1
ATOM 2277 C C . ASP B 1 120 ? 14.141 -13.594 -3.652 1 98.69 120 ASP B C 1
ATOM 2279 O O . ASP B 1 120 ? 14.117 -12.57 -4.34 1 98.69 120 ASP B O 1
ATOM 2283 N N . ILE B 1 121 ? 13.969 -14.812 -4.137 1 98.06 121 ILE B N 1
ATOM 2284 C CA . ILE B 1 121 ? 13.664 -15.039 -5.547 1 98.06 121 ILE B CA 1
ATOM 2285 C C . ILE B 1 121 ? 12.32 -14.406 -5.895 1 98.06 121 ILE B C 1
ATOM 2287 O O . ILE B 1 121 ? 12.188 -13.742 -6.926 1 98.06 121 ILE B O 1
ATOM 2291 N N . THR B 1 122 ? 11.297 -14.586 -5.039 1 98.5 122 THR B N 1
ATOM 2292 C CA . THR B 1 122 ? 9.977 -14 -5.219 1 98.5 122 THR B CA 1
ATOM 2293 C C . THR B 1 122 ? 10.062 -12.477 -5.293 1 98.5 122 THR B C 1
ATOM 2295 O O . THR B 1 122 ? 9.477 -11.859 -6.184 1 98.5 122 THR B O 1
ATOM 2298 N N . ASN B 1 123 ? 10.812 -11.891 -4.355 1 98.88 123 ASN B N 1
ATOM 2299 C CA . ASN B 1 123 ? 11.023 -10.445 -4.34 1 98.88 123 ASN B CA 1
ATOM 2300 C C . ASN B 1 123 ? 11.672 -9.961 -5.633 1 98.88 123 ASN B C 1
ATOM 2302 O O . ASN B 1 123 ? 11.219 -8.984 -6.23 1 98.88 123 ASN B O 1
ATOM 2306 N N . SER B 1 124 ? 12.695 -10.68 -6.086 1 98.69 124 SER B N 1
ATOM 2307 C CA . SER B 1 124 ? 13.383 -10.32 -7.324 1 98.69 124 SER B CA 1
ATOM 2308 C C . SER B 1 124 ? 12.445 -10.398 -8.523 1 98.69 124 SER B C 1
ATOM 2310 O O . SER B 1 124 ? 12.516 -9.562 -9.422 1 98.69 124 SER B O 1
ATOM 2312 N N . PHE B 1 125 ? 11.609 -11.375 -8.523 1 98.81 125 PHE B N 1
ATOM 2313 C CA . PHE B 1 125 ? 10.648 -11.555 -9.609 1 98.81 125 PHE B CA 1
ATOM 2314 C C . PHE B 1 125 ? 9.742 -10.336 -9.734 1 98.81 125 PHE B C 1
ATOM 2316 O O . PHE B 1 125 ? 9.609 -9.758 -10.812 1 98.81 125 PHE B O 1
ATOM 2323 N N . TYR B 1 126 ? 9.148 -9.883 -8.578 1 98.81 126 TYR B N 1
ATOM 2324 C CA . TYR B 1 126 ? 8.18 -8.797 -8.656 1 98.81 126 TYR B CA 1
ATOM 2325 C C . TYR B 1 126 ? 8.859 -7.473 -8.977 1 98.81 126 TYR B C 1
ATOM 2327 O O . TYR B 1 126 ? 8.289 -6.629 -9.68 1 98.81 126 TYR B O 1
ATOM 2335 N N . GLN B 1 127 ? 10.039 -7.289 -8.484 1 98.75 127 GLN B N 1
ATOM 2336 C CA . GLN B 1 127 ? 10.789 -6.102 -8.891 1 98.75 127 GLN B CA 1
ATOM 2337 C C . GLN B 1 127 ? 11.055 -6.102 -10.391 1 98.75 127 GLN B C 1
ATOM 2339 O O . GLN B 1 127 ? 10.914 -5.07 -11.047 1 98.75 127 GLN B O 1
ATOM 2344 N N . ALA B 1 128 ? 11.367 -7.289 -10.945 1 98.62 128 ALA B N 1
ATOM 2345 C CA . ALA B 1 128 ? 11.609 -7.422 -12.383 1 98.62 128 ALA B CA 1
ATOM 2346 C C . ALA B 1 128 ? 10.336 -7.156 -13.18 1 98.62 128 ALA B C 1
ATOM 2348 O O . ALA B 1 128 ? 10.391 -6.695 -14.32 1 98.62 128 ALA B O 1
ATOM 2349 N N . MET B 1 129 ? 9.164 -7.461 -12.602 1 98.56 129 MET B N 1
ATOM 2350 C CA . MET B 1 129 ? 7.875 -7.238 -13.25 1 98.56 129 MET B CA 1
ATOM 2351 C C . MET B 1 129 ? 7.469 -5.77 -13.156 1 98.56 129 MET B C 1
ATOM 2353 O O . MET B 1 129 ? 6.402 -5.383 -13.633 1 98.56 129 MET B O 1
ATOM 2357 N N . GLY B 1 130 ? 8.227 -4.887 -12.492 1 98.25 130 GLY B N 1
ATOM 2358 C CA . GLY B 1 130 ? 7.969 -3.455 -12.445 1 98.25 130 GLY B CA 1
ATOM 2359 C C . GLY B 1 130 ? 7.281 -3.016 -11.172 1 98.25 130 GLY B C 1
ATOM 2360 O O . GLY B 1 130 ? 6.91 -1.85 -11.023 1 98.25 130 GLY B O 1
ATOM 2361 N N . TYR B 1 131 ? 7.137 -3.965 -10.219 1 98.81 131 TYR B N 1
ATOM 2362 C CA . TYR B 1 131 ? 6.598 -3.586 -8.914 1 98.81 131 TYR B CA 1
ATOM 2363 C C . TYR B 1 131 ? 7.637 -2.828 -8.094 1 98.81 131 TYR B C 1
ATOM 2365 O O . TYR B 1 131 ? 8.836 -3.057 -8.242 1 98.81 131 TYR B O 1
ATOM 2373 N N . LYS B 1 132 ? 7.188 -1.948 -7.273 1 98.75 132 LYS B N 1
ATOM 2374 C CA . LYS B 1 132 ? 8.047 -1.194 -6.359 1 98.75 132 LYS B CA 1
ATOM 2375 C C . LYS B 1 132 ? 7.707 -1.506 -4.906 1 98.75 132 LYS B C 1
ATOM 2377 O O . LYS B 1 132 ? 6.559 -1.803 -4.578 1 98.75 132 LYS B O 1
ATOM 2382 N N . LYS B 1 133 ? 8.727 -1.451 -4.082 1 98.81 133 LYS B N 1
ATOM 2383 C CA . LYS B 1 133 ? 8.484 -1.611 -2.65 1 98.81 133 LYS B CA 1
ATOM 2384 C C . LYS B 1 133 ? 7.609 -0.482 -2.111 1 98.81 133 LYS B C 1
ATOM 2386 O O . LYS B 1 133 ? 7.891 0.694 -2.35 1 98.81 133 LYS B O 1
ATOM 2391 N N . LEU B 1 134 ? 6.559 -0.876 -1.469 1 98.88 134 LEU B N 1
ATOM 2392 C CA . LEU B 1 134 ? 5.746 0.109 -0.767 1 98.88 134 LEU B CA 1
ATOM 2393 C C . LEU B 1 134 ? 6.23 0.291 0.668 1 98.88 134 LEU B C 1
ATOM 2395 O O . LEU B 1 134 ? 6.652 1.385 1.051 1 98.88 134 LEU B O 1
ATOM 2399 N N . GLU B 1 135 ? 6.152 -0.8 1.37 1 98.94 135 GLU B N 1
ATOM 2400 C CA . GLU B 1 135 ? 6.469 -0.766 2.795 1 98.94 135 GLU B CA 1
ATOM 2401 C C . GLU B 1 135 ? 6.594 -2.176 3.367 1 98.94 135 GLU B C 1
ATOM 2403 O O . GLU B 1 135 ? 5.961 -3.109 2.869 1 98.94 135 GLU B O 1
ATOM 2408 N N . VAL B 1 136 ? 7.469 -2.334 4.344 1 98.81 136 VAL B N 1
ATOM 2409 C CA . VAL B 1 136 ? 7.523 -3.559 5.137 1 98.81 136 VAL B CA 1
ATOM 2410 C C . VAL B 1 136 ? 6.691 -3.393 6.402 1 98.81 136 VAL B C 1
ATOM 2412 O O . VAL B 1 136 ? 6.836 -2.404 7.125 1 98.81 136 VAL B O 1
ATOM 2415 N N . PHE B 1 137 ? 5.816 -4.293 6.617 1 98.62 137 PHE B N 1
ATOM 2416 C CA . PHE B 1 137 ? 5.105 -4.41 7.883 1 98.62 137 PHE B CA 1
ATOM 2417 C C . PHE B 1 137 ? 5.598 -5.613 8.672 1 98.62 137 PHE B C 1
ATOM 2419 O O . PHE B 1 137 ? 5.141 -6.738 8.461 1 98.62 137 PHE B O 1
ATOM 2426 N N . PRO B 1 138 ? 6.41 -5.402 9.609 1 97.56 138 PRO B N 1
ATOM 2427 C CA . PRO B 1 138 ? 7.117 -6.508 10.266 1 97.56 138 PRO B CA 1
ATOM 2428 C C . PRO B 1 138 ? 6.18 -7.441 11.031 1 97.56 138 PRO B C 1
ATOM 2430 O O . PRO B 1 138 ? 6.473 -8.633 11.172 1 97.56 138 PRO B O 1
ATOM 2433 N N . ASP B 1 139 ? 4.992 -6.918 11.469 1 95.94 139 ASP B N 1
ATOM 2434 C CA . ASP B 1 139 ? 4.172 -7.723 12.375 1 95.94 139 ASP B CA 1
ATOM 2435 C C . ASP B 1 139 ? 2.797 -8 11.766 1 95.94 139 ASP B C 1
ATOM 2437 O O . ASP B 1 139 ? 1.853 -8.336 12.477 1 95.94 139 ASP B O 1
ATOM 2441 N N . LEU B 1 140 ? 2.689 -7.73 10.469 1 97.25 140 LEU B N 1
ATOM 2442 C CA . LEU B 1 140 ? 1.389 -7.895 9.828 1 97.25 140 LEU B CA 1
ATOM 2443 C C . LEU B 1 140 ? 0.906 -9.336 9.938 1 97.25 140 LEU B C 1
ATOM 2445 O O . LEU B 1 140 ? -0.268 -9.586 10.219 1 97.25 140 LEU B O 1
ATOM 2449 N N . TRP B 1 141 ? 1.801 -10.328 9.672 1 95.44 141 TRP B N 1
ATOM 2450 C CA . TRP B 1 141 ? 1.481 -11.75 9.75 1 95.44 141 TRP B CA 1
ATOM 2451 C C . TRP B 1 141 ? 1.962 -12.344 11.07 1 95.44 141 TRP B C 1
ATOM 2453 O O . TRP B 1 141 ? 1.15 -12.742 11.906 1 95.44 141 TRP B O 1
ATOM 2463 N N . ASP B 1 142 ? 3.225 -12.32 11.234 1 93.25 142 ASP B N 1
ATOM 2464 C CA . ASP B 1 142 ? 3.906 -12.727 12.461 1 93.25 142 ASP B CA 1
ATOM 2465 C C . ASP B 1 142 ? 5.348 -12.219 12.484 1 93.25 142 ASP B C 1
ATOM 2467 O O . ASP B 1 142 ? 5.82 -11.641 11.508 1 93.25 142 ASP B O 1
ATOM 2471 N N . GLN B 1 143 ? 5.965 -12.328 13.641 1 91.19 143 GLN B N 1
ATOM 2472 C CA . GLN B 1 143 ? 7.273 -11.703 13.82 1 91.19 143 GLN B CA 1
ATOM 2473 C C . GLN B 1 143 ? 8.344 -12.43 13.008 1 91.19 143 GLN B C 1
ATOM 2475 O O . GLN B 1 143 ? 9.422 -11.883 12.773 1 91.19 143 GLN B O 1
ATOM 2480 N N . TRP B 1 144 ? 8.148 -13.609 12.531 1 94 144 TRP B N 1
ATOM 2481 C CA . TRP B 1 144 ? 9.148 -14.398 11.82 1 94 144 TRP B CA 1
ATOM 2482 C C . TRP B 1 144 ? 9.109 -14.109 10.328 1 94 144 TRP B C 1
ATOM 2484 O O . TRP B 1 144 ? 10.062 -14.406 9.602 1 94 144 TRP B O 1
ATOM 2494 N N . ASN B 1 145 ? 7.949 -13.484 9.953 1 96.44 145 ASN B N 1
ATOM 2495 C CA . ASN B 1 145 ? 7.727 -13.234 8.531 1 96.44 145 ASN B CA 1
ATOM 2496 C C . ASN B 1 145 ? 7.324 -11.789 8.273 1 96.44 145 ASN B C 1
ATOM 2498 O O . ASN B 1 145 ? 6.156 -11.508 7.992 1 96.44 145 ASN B O 1
ATOM 2502 N N . PRO B 1 146 ? 8.305 -10.859 8.32 1 98.31 146 PRO B N 1
ATOM 2503 C CA . PRO B 1 146 ? 7.953 -9.484 7.957 1 98.31 146 PRO B CA 1
ATOM 2504 C C . PRO B 1 146 ? 7.375 -9.375 6.547 1 98.31 146 PRO B C 1
ATOM 2506 O O . PRO B 1 146 ? 7.953 -9.898 5.594 1 98.31 146 PRO B O 1
ATOM 2509 N N . CYS B 1 147 ? 6.285 -8.742 6.434 1 98.75 147 CYS B N 1
ATOM 2510 C CA . CYS B 1 147 ? 5.555 -8.656 5.172 1 98.75 147 CYS B CA 1
ATOM 2511 C C . CYS B 1 147 ? 6.055 -7.492 4.328 1 98.75 147 CYS B C 1
ATOM 2513 O O . CYS B 1 147 ? 5.949 -6.336 4.738 1 98.75 147 CYS B O 1
ATOM 2515 N N . GLN B 1 148 ? 6.594 -7.75 3.225 1 98.88 148 GLN B N 1
ATOM 2516 C CA . GLN B 1 148 ? 6.902 -6.754 2.205 1 98.88 148 GLN B CA 1
ATOM 2517 C C . GLN B 1 148 ? 5.738 -6.578 1.235 1 98.88 148 GLN B C 1
ATOM 2519 O O . GLN B 1 148 ? 5.309 -7.539 0.591 1 98.88 148 GLN B O 1
ATOM 2524 N N . ILE B 1 149 ? 5.188 -5.395 1.146 1 98.94 149 ILE B N 1
ATOM 2525 C CA . ILE B 1 149 ? 4.152 -5.082 0.165 1 98.94 149 ILE B CA 1
ATOM 2526 C C . ILE B 1 149 ? 4.781 -4.414 -1.055 1 98.94 149 ILE B C 1
ATOM 2528 O O . ILE B 1 149 ? 5.574 -3.48 -0.918 1 98.94 149 ILE B O 1
ATOM 2532 N N . TYR B 1 150 ? 4.473 -4.918 -2.225 1 98.94 150 TYR B N 1
ATOM 2533 C CA . TYR B 1 150 ? 4.82 -4.34 -3.516 1 98.94 150 TYR B CA 1
ATOM 2534 C C . TYR B 1 150 ? 3.592 -3.75 -4.199 1 98.94 150 TYR B C 1
ATOM 2536 O O . TYR B 1 150 ? 2.482 -4.262 -4.039 1 98.94 150 TYR B O 1
ATOM 2544 N N . ILE B 1 151 ? 3.816 -2.695 -4.938 1 98.88 151 ILE B N 1
ATOM 2545 C CA . ILE B 1 151 ? 2.725 -2.029 -5.641 1 98.88 151 ILE B CA 1
ATOM 2546 C C . ILE B 1 151 ? 3.15 -1.714 -7.074 1 98.88 151 ILE B C 1
ATOM 2548 O O . ILE B 1 151 ? 4.34 -1.53 -7.348 1 98.88 151 ILE B O 1
ATOM 2552 N N . LYS B 1 152 ? 2.217 -1.713 -7.922 1 98.81 152 LYS B N 1
ATOM 2553 C CA . LYS B 1 152 ? 2.42 -1.299 -9.305 1 98.81 152 LYS B CA 1
ATOM 2554 C C . LYS B 1 152 ? 1.223 -0.506 -9.828 1 98.81 152 LYS B C 1
ATOM 2556 O O . LYS B 1 152 ? 0.073 -0.907 -9.633 1 98.81 152 LYS B O 1
ATOM 2561 N N . PHE B 1 153 ? 1.447 0.659 -10.391 1 98.75 153 PHE B N 1
ATOM 2562 C CA . PHE B 1 153 ? 0.428 1.45 -11.07 1 98.75 153 PHE B CA 1
ATOM 2563 C C . PHE B 1 153 ? 0.057 0.821 -12.406 1 98.75 153 PHE B C 1
ATOM 2565 O O . PHE B 1 153 ? 0.928 0.564 -13.242 1 98.75 153 PHE B O 1
ATOM 2572 N N . LEU B 1 154 ? -1.192 0.475 -12.547 1 98.25 154 LEU B N 1
ATOM 2573 C CA . LEU B 1 154 ? -1.687 -0.175 -13.75 1 98.25 154 LEU B CA 1
ATOM 2574 C C . LEU B 1 154 ? -2.322 0.841 -14.695 1 98.25 154 LEU B C 1
ATOM 2576 O O . LEU B 1 154 ? -2.648 0.514 -15.836 1 98.25 154 LEU B O 1
ATOM 2580 N N . GLY B 1 155 ? -2.787 1.994 -14.141 1 84.75 155 GLY B N 1
ATOM 2581 C CA . GLY B 1 155 ? -3.613 2.965 -14.844 1 84.75 155 GLY B CA 1
ATOM 2582 C C . GLY B 1 155 ? -2.965 3.496 -16.109 1 84.75 155 GLY B C 1
ATOM 2583 O O . GLY B 1 155 ? -1.896 3.031 -16.5 1 84.75 155 GLY B O 1
ATOM 2584 N N . LYS B 1 156 ? -3.924 4.09 -17.016 1 62.31 156 LYS B N 1
ATOM 2585 C CA . LYS B 1 156 ? -3.631 4.66 -18.328 1 62.31 156 LYS B CA 1
ATOM 2586 C C . LYS B 1 156 ? -2.914 6 -18.203 1 62.31 156 LYS B C 1
ATOM 2588 O O . LYS B 1 156 ? -3.121 6.73 -17.219 1 62.31 156 LYS B O 1
#

Radius of gyration: 22.28 Å; Cα contacts (8 Å, |Δi|>4): 610; chains: 2; bounding box: 34×67×51 Å

InterPro domains:
  IPR000182 GNAT domain [PF00583] (25-113)
  IPR000182 GNAT domain [PS51186] (8-150)
  IPR016181 Acyl-CoA N-acyltransferase [SSF55729] (21-154)

Solvent-accessible surface area (backbone atoms only — not comparable to full-atom values): 16738 Å² total; per-residue (Å²): 134,73,74,46,77,44,76,56,80,53,43,68,57,45,32,52,50,42,49,58,35,44,68,57,34,46,92,81,42,64,48,66,70,64,43,48,50,53,32,59,61,46,38,82,36,58,32,39,35,30,20,55,78,92,41,76,47,30,40,39,29,49,45,62,54,36,90,34,14,29,24,57,67,48,70,45,58,27,61,92,54,58,95,67,59,52,68,58,54,51,50,50,51,48,51,52,49,39,44,73,73,59,23,39,29,38,34,40,73,45,50,39,70,87,77,43,72,72,36,33,52,51,50,52,50,43,47,72,74,63,32,38,56,41,36,70,37,51,64,75,78,36,82,90,42,29,31,27,34,31,36,32,83,58,59,136,136,73,73,46,78,45,77,57,80,54,44,68,57,44,33,52,50,42,48,58,35,44,67,57,34,47,92,81,41,64,48,67,71,64,43,49,49,54,33,60,61,45,38,82,35,58,31,37,36,30,19,53,79,91,41,74,46,31,38,40,29,50,44,63,54,36,89,35,14,28,24,56,68,50,71,46,60,27,62,92,54,59,94,67,60,52,67,58,53,51,52,51,52,49,50,52,50,39,43,73,74,60,23,38,30,38,33,39,75,45,49,39,72,87,77,43,72,72,35,34,52,52,50,50,50,42,46,72,73,63,33,38,56,42,37,71,37,51,65,74,79,35,82,92,43,31,30,26,33,31,35,31,84,57,60,133